Protein AF-0000000068864168 (afdb_homodimer)

Solvent-accessible surface area (backbone atoms only — not comparable to full-atom values): 13494 Å² total; per-residue (Å²): 132,84,74,77,76,71,74,75,75,72,72,74,49,64,34,96,61,47,47,92,47,31,51,36,57,50,43,50,53,53,48,50,60,32,58,78,65,64,46,59,88,66,54,31,49,57,53,33,48,52,52,32,52,53,28,50,49,53,44,42,64,76,45,73,84,44,57,69,74,50,34,30,63,57,34,64,89,59,50,72,67,56,51,47,51,50,38,45,29,52,27,49,31,48,51,31,55,45,48,41,25,54,46,46,22,37,20,53,52,55,34,31,56,52,43,52,50,53,47,42,70,75,59,114,132,82,76,77,78,70,74,75,74,72,71,74,50,65,36,96,62,47,47,91,46,30,52,36,56,51,43,50,54,51,49,50,58,33,58,78,66,65,46,60,89,68,55,30,49,56,52,34,49,52,50,30,52,52,29,50,48,53,42,42,63,76,45,74,82,43,57,68,72,51,33,30,65,56,36,61,88,60,50,72,67,57,51,49,52,48,39,44,29,51,26,50,30,50,51,32,54,46,48,41,27,54,45,45,23,36,20,52,52,55,34,31,55,52,44,52,52,53,47,43,69,75,59,113

Organism: Emiliania huxleyi (strain CCMP1516) (NCBI:txid280463)

Foldseek 3Di:
DPPCPPPPPPPQPDDPDDDPDDLVNLLVVLVVVCVVVVVVVVDDLVSLVVQLVVLVVQLCVLPVPLPDVCPDPPRPPDDSVSSVSNVVSVVSNSSSVSSSCVVVVHPVVVVVVVVVVVVVVVPD/DPPCPPPPPPPQPDDPDDDPDDLVNLLVVLVVVCVVVVVVVVDDLVSLVVQLVVLVVQLCVLPVPLPDVCPDPPRPPDDSVSSVSNVVSVVSNSSSVSSSCVVVVHPVVVVVVVVVVVVVVVPD

pLDDT: mean 89.25, std 16.66, range [26.97, 98.75]

InterPro domains:
  IPR004518 NTP pyrophosphohydrolase MazG-like domain [PF03819] (44-123)
  IPR025984 dCTP pyrophosphatase 1 [PIRSF029826] (21-124)
  IPR025984 dCTP pyrophosphatase 1 [cd11537] (27-119)
  IPR052555 dCTP Pyrophosphatase [PTHR46523] (19-124)

Radius of gyration: 18.7 Å; Cα contacts (8 Å, |Δi|>4): 318; chains: 2; bounding box: 68×56×37 Å

Structure (mmCIF, N/CA/C/O backbone):
data_AF-0000000068864168-model_v1
#
loop_
_entity.id
_entity.type
_entity.pdbx_description
1 polymer 'dCTP pyrophosphatase 1'
#
loop_
_atom_site.group_PDB
_atom_site.id
_atom_site.type_symbol
_atom_site.label_atom_id
_atom_site.label_alt_id
_atom_site.label_comp_id
_atom_site.label_asym_id
_atom_site.label_entity_id
_atom_site.label_seq_id
_atom_site.pdbx_PDB_ins_code
_atom_site.Cartn_x
_atom_site.Cartn_y
_atom_site.Cartn_z
_atom_site.occupancy
_atom_site.B_iso_or_equiv
_atom_site.auth_seq_id
_atom_site.auth_comp_id
_atom_site.auth_asym_id
_atom_site.auth_atom_id
_atom_site.pdbx_PDB_model_num
ATOM 1 N N . MET A 1 1 ? 33.344 31.969 -5.133 1 27.34 1 MET A N 1
ATOM 2 C CA . MET A 1 1 ? 32.031 32.062 -5.758 1 27.34 1 MET A CA 1
ATOM 3 C C . MET A 1 1 ? 31.172 30.859 -5.359 1 27.34 1 MET A C 1
ATOM 5 O O . MET A 1 1 ? 31.516 29.719 -5.613 1 27.34 1 MET A O 1
ATOM 9 N N . LEU A 1 2 ? 30.5 30.906 -4.164 1 30.66 2 LEU A N 1
ATOM 10 C CA . LEU A 1 2 ? 29.844 29.859 -3.387 1 30.66 2 LEU A CA 1
ATOM 11 C C . LEU A 1 2 ? 28.734 29.203 -4.195 1 30.66 2 LEU A C 1
ATOM 13 O O . LEU A 1 2 ? 27.875 29.891 -4.746 1 30.66 2 LEU A O 1
ATOM 17 N N . LEU A 1 3 ? 28.984 28.203 -5.016 1 34.31 3 LEU A N 1
ATOM 18 C CA . LEU A 1 3 ? 28.078 27.594 -5.977 1 34.31 3 LEU A CA 1
ATOM 19 C C . LEU A 1 3 ? 26.781 27.156 -5.301 1 34.31 3 LEU A C 1
ATOM 21 O O . LEU A 1 3 ? 26.812 26.453 -4.289 1 34.31 3 LEU A O 1
ATOM 25 N N . PRO A 1 4 ? 25.688 28.016 -5.262 1 33.47 4 PRO A N 1
ATOM 26 C CA . PRO A 1 4 ? 24.453 27.812 -4.512 1 33.47 4 PRO A CA 1
ATOM 27 C C . PRO A 1 4 ? 23.812 26.453 -4.773 1 33.47 4 PRO A C 1
ATOM 29 O O . PRO A 1 4 ? 23.469 26.141 -5.914 1 33.47 4 PRO A O 1
ATOM 32 N N . GLY A 1 5 ? 24.453 25.359 -4.598 1 34.31 5 GLY A N 1
ATOM 33 C CA . GLY A 1 5 ? 23.812 24.062 -4.746 1 34.31 5 GLY A CA 1
ATOM 34 C C . GLY A 1 5 ? 22.438 24 -4.117 1 34.31 5 GLY A C 1
ATOM 35 O O . GLY A 1 5 ? 22.297 23.609 -2.955 1 34.31 5 GLY A O 1
ATOM 36 N N . LEU A 1 6 ? 21.547 24.984 -4.324 1 35.03 6 LEU A N 1
ATOM 37 C CA . LEU A 1 6 ? 20.203 25.094 -3.742 1 35.03 6 LEU A CA 1
ATOM 38 C C . LEU A 1 6 ? 19.422 23.797 -3.951 1 35.03 6 LEU A C 1
ATOM 40 O O . LEU A 1 6 ? 19.219 23.359 -5.086 1 35.03 6 LEU A O 1
ATOM 44 N N . SER A 1 7 ? 19.516 22.828 -3.191 1 37.31 7 SER A N 1
ATOM 45 C CA . SER A 1 7 ? 18.672 21.625 -3.135 1 37.31 7 SER A CA 1
ATOM 46 C C . SER A 1 7 ? 17.219 21.953 -3.453 1 37.31 7 SER A C 1
ATOM 48 O O . SER A 1 7 ? 16.641 22.875 -2.871 1 37.31 7 SER A O 1
ATOM 50 N N . ALA A 1 8 ? 16.766 21.922 -4.582 1 42.91 8 ALA A N 1
ATOM 51 C CA . ALA A 1 8 ? 15.445 22.203 -5.129 1 42.91 8 ALA A CA 1
ATOM 52 C C . ALA A 1 8 ? 14.344 21.75 -4.164 1 42.91 8 ALA A C 1
ATOM 54 O O . ALA A 1 8 ? 14.289 20.594 -3.775 1 42.91 8 ALA A O 1
ATOM 55 N N . ARG A 1 9 ? 13.891 22.516 -3.275 1 45.66 9 ARG A N 1
ATOM 56 C CA . ARG A 1 9 ? 12.758 22.312 -2.385 1 45.66 9 ARG A CA 1
ATOM 57 C C . ARG A 1 9 ? 11.57 21.719 -3.141 1 45.66 9 ARG A C 1
ATOM 59 O O . ARG A 1 9 ? 11.109 22.297 -4.133 1 45.66 9 ARG A O 1
ATOM 66 N N . HIS A 1 10 ? 11.602 20.375 -3.201 1 53.47 10 HIS A N 1
ATOM 67 C CA . HIS A 1 10 ? 10.438 19.781 -3.846 1 53.47 10 HIS A CA 1
ATOM 68 C C . HIS A 1 10 ? 9.148 20.453 -3.375 1 53.47 10 HIS A C 1
ATOM 70 O O . HIS A 1 10 ? 9.055 20.906 -2.232 1 53.47 10 HIS A O 1
ATOM 76 N N . ALA A 1 11 ? 8.305 20.922 -4.348 1 57.25 11 ALA A N 1
ATOM 77 C CA . ALA A 1 11 ? 6.988 21.469 -4.043 1 57.25 11 ALA A CA 1
ATOM 78 C C . ALA A 1 11 ? 6.27 20.625 -3 1 57.25 11 ALA A C 1
ATOM 80 O O . ALA A 1 11 ? 6.48 19.422 -2.922 1 57.25 11 ALA A O 1
ATOM 81 N N . PRO A 1 12 ? 5.664 21.375 -2.203 1 59.91 12 PRO A N 1
ATOM 82 C CA . PRO A 1 12 ? 4.961 20.625 -1.148 1 59.91 12 PRO A CA 1
ATOM 83 C C . PRO A 1 12 ? 4.035 19.547 -1.701 1 59.91 12 PRO A C 1
ATOM 85 O O . PRO A 1 12 ? 3.385 19.766 -2.729 1 59.91 12 PRO A O 1
ATOM 88 N N . LEU A 1 13 ? 4.117 18.406 -1.331 1 73.75 13 LEU A N 1
ATOM 89 C CA . LEU A 1 13 ? 3.338 17.234 -1.699 1 73.75 13 LEU A CA 1
ATOM 90 C C . LEU A 1 13 ? 1.892 17.375 -1.236 1 73.75 13 LEU A C 1
ATOM 92 O O . LEU A 1 13 ? 1.086 16.453 -1.413 1 73.75 13 LEU A O 1
ATOM 96 N N . ARG A 1 14 ? 1.62 18.531 -0.745 1 78.44 14 ARG A N 1
ATOM 97 C CA . ARG A 1 14 ? 0.239 18.703 -0.302 1 78.44 14 ARG A CA 1
ATOM 98 C C . ARG A 1 14 ? -0.706 18.828 -1.491 1 78.44 14 ARG A C 1
ATOM 100 O O . ARG A 1 14 ? -0.42 19.562 -2.438 1 78.44 14 ARG A O 1
ATOM 107 N N . CYS A 1 15 ? -1.711 17.969 -1.465 1 81.62 15 CYS A N 1
ATOM 108 C CA . CYS A 1 15 ? -2.643 18.031 -2.586 1 81.62 15 CYS A CA 1
ATOM 109 C C . CYS A 1 15 ? -4.043 17.609 -2.152 1 81.62 15 CYS A C 1
ATOM 111 O O . CYS A 1 15 ? -4.203 16.797 -1.238 1 81.62 15 CYS A O 1
ATOM 113 N N . ALA A 1 16 ? -4.961 18.172 -2.857 1 80.75 16 ALA A N 1
ATOM 114 C CA . ALA A 1 16 ? -6.348 17.734 -2.682 1 80.75 16 ALA A CA 1
ATOM 115 C C . ALA A 1 16 ? -6.688 16.578 -3.627 1 80.75 16 ALA A C 1
ATOM 117 O O . ALA A 1 16 ? -7.637 15.836 -3.385 1 80.75 16 ALA A O 1
ATOM 118 N N . GLU A 1 17 ? -5.859 16.531 -4.727 1 84.56 17 GLU A N 1
ATOM 119 C CA . GLU A 1 17 ? -6.004 15.477 -5.727 1 84.56 17 GLU A CA 1
ATOM 120 C C . GLU A 1 17 ? -4.648 14.898 -6.117 1 84.56 17 GLU A C 1
ATOM 122 O O . GLU A 1 17 ? -3.652 15.625 -6.188 1 84.56 17 GLU A O 1
ATOM 127 N N . PHE A 1 18 ? -4.668 13.656 -6.316 1 91.75 18 PHE A N 1
ATOM 128 C CA . PHE A 1 18 ? -3.422 13.016 -6.715 1 91.75 18 PHE A CA 1
ATOM 129 C C . PHE A 1 18 ? -3.039 13.414 -8.133 1 91.75 18 PHE A C 1
ATOM 131 O O . PHE A 1 18 ? -3.91 13.656 -8.977 1 91.75 18 PHE A O 1
ATOM 138 N N . SER A 1 19 ? -1.767 13.43 -8.406 1 85.62 19 SER A N 1
ATOM 139 C CA . SER A 1 19 ? -1.268 13.586 -9.773 1 85.62 19 SER A CA 1
ATOM 140 C C . SER A 1 19 ? -1.702 12.414 -10.648 1 85.62 19 SER A C 1
ATOM 142 O O . SER A 1 19 ? -2.029 11.344 -10.148 1 85.62 19 SER A O 1
ATOM 144 N N . GLY A 1 20 ? -1.759 12.633 -11.922 1 85.25 20 GLY A N 1
ATOM 145 C CA . GLY A 1 20 ? -2.396 11.734 -12.875 1 85.25 20 GLY A CA 1
ATOM 146 C C . GLY A 1 20 ? -1.533 10.547 -13.25 1 85.25 20 GLY A C 1
ATOM 147 O O . GLY A 1 20 ? -1.58 10.07 -14.383 1 85.25 20 GLY A O 1
ATOM 148 N N . THR A 1 21 ? -0.655 10.062 -12.406 1 89.94 21 THR A N 1
ATOM 149 C CA . THR A 1 21 ? 0.155 8.875 -12.656 1 89.94 21 THR A CA 1
ATOM 150 C C . THR A 1 21 ? -0.64 7.609 -12.367 1 89.94 21 THR A C 1
ATOM 152 O O . THR A 1 21 ? -1.321 7.52 -11.344 1 89.94 21 THR A O 1
ATOM 155 N N . SER A 1 22 ? -0.517 6.676 -13.32 1 92.12 22 SER A N 1
ATOM 156 C CA . SER A 1 22 ? -1.249 5.426 -13.156 1 92.12 22 SER A CA 1
ATOM 157 C C . SER A 1 22 ? -0.446 4.418 -12.336 1 92.12 22 SER A C 1
ATOM 159 O O . SER A 1 22 ? 0.775 4.539 -12.219 1 92.12 22 SER A O 1
ATOM 161 N N . LEU A 1 23 ? -1.114 3.426 -11.852 1 94.25 23 LEU A N 1
ATOM 162 C CA . LEU A 1 23 ? -0.433 2.348 -11.148 1 94.25 23 LEU A CA 1
ATOM 163 C C . LEU A 1 23 ? 0.497 1.585 -12.086 1 94.25 23 LEU A C 1
ATOM 165 O O . LEU A 1 23 ? 1.561 1.121 -11.664 1 94.25 23 LEU A O 1
ATOM 169 N N . GLU A 1 24 ? 0.102 1.487 -13.336 1 94.25 24 GLU A N 1
ATOM 170 C CA . GLU A 1 24 ? 0.948 0.822 -14.328 1 94.25 24 GLU A CA 1
ATOM 171 C C . GLU A 1 24 ? 2.26 1.576 -14.523 1 94.25 24 GLU A C 1
ATOM 173 O O . GLU A 1 24 ? 3.32 0.963 -14.656 1 94.25 24 GLU A O 1
ATOM 178 N N . GLN A 1 25 ? 2.148 2.834 -14.539 1 94.31 25 GLN A N 1
ATOM 179 C CA . GLN A 1 25 ? 3.365 3.631 -14.664 1 94.31 25 GLN A CA 1
ATOM 180 C C . GLN A 1 25 ? 4.285 3.428 -13.461 1 94.31 25 GLN A C 1
ATOM 182 O O . GLN A 1 25 ? 5.508 3.369 -13.617 1 94.31 25 GLN A O 1
ATOM 187 N N . LEU A 1 26 ? 3.709 3.361 -12.289 1 94.38 26 LEU A N 1
ATOM 188 C CA . LEU A 1 26 ? 4.496 3.09 -11.094 1 94.38 26 LEU A CA 1
ATOM 189 C C . LEU A 1 26 ? 5.125 1.704 -11.156 1 94.38 26 LEU A C 1
ATOM 191 O O . LEU A 1 26 ? 6.297 1.532 -10.812 1 94.38 26 LEU A O 1
ATOM 195 N N . ARG A 1 27 ? 4.34 0.714 -11.578 1 95.56 27 ARG A N 1
ATOM 196 C CA . ARG A 1 27 ? 4.844 -0.647 -11.734 1 95.56 27 ARG A CA 1
ATOM 197 C C . ARG A 1 27 ? 6.043 -0.683 -12.68 1 95.56 27 ARG A C 1
ATOM 199 O O . ARG A 1 27 ? 7.055 -1.321 -12.375 1 95.56 27 ARG A O 1
ATOM 206 N N . GLN A 1 28 ? 5.918 0.008 -13.781 1 94.88 28 GLN A N 1
ATOM 207 C CA . GLN A 1 28 ? 6.992 0.047 -14.758 1 94.88 28 GLN A CA 1
ATOM 208 C C . GLN A 1 28 ? 8.242 0.703 -14.18 1 94.88 28 GLN A C 1
ATOM 210 O O . GLN A 1 28 ? 9.359 0.227 -14.398 1 94.88 28 GLN A O 1
ATOM 215 N N . ALA A 1 29 ? 8.016 1.82 -13.508 1 92.88 29 ALA A N 1
ATOM 216 C CA . ALA A 1 29 ? 9.148 2.518 -12.891 1 92.88 29 ALA A CA 1
ATOM 217 C C . ALA A 1 29 ? 9.867 1.618 -11.891 1 92.88 29 ALA A C 1
ATOM 219 O O . ALA A 1 29 ? 11.094 1.548 -11.883 1 92.88 29 ALA A O 1
ATOM 220 N N . GLN A 1 30 ? 9.117 0.961 -11.086 1 93.31 30 GLN A N 1
ATOM 221 C CA . GLN A 1 30 ? 9.672 0.05 -10.086 1 93.31 30 GLN A CA 1
ATOM 222 C C . GLN A 1 30 ? 10.383 -1.124 -10.758 1 93.31 30 GLN A C 1
ATOM 224 O O . GLN A 1 30 ? 11.461 -1.528 -10.32 1 93.31 30 GLN A O 1
ATOM 229 N N . ALA A 1 31 ? 9.773 -1.714 -11.781 1 93.06 31 ALA A N 1
ATOM 230 C CA . ALA A 1 31 ? 10.359 -2.838 -12.508 1 93.06 31 ALA A CA 1
ATOM 231 C C . ALA A 1 31 ? 11.688 -2.445 -13.148 1 93.06 31 ALA A C 1
ATOM 233 O O . ALA A 1 31 ? 12.656 -3.205 -13.094 1 93.06 31 ALA A O 1
ATOM 234 N N . ALA A 1 32 ? 11.68 -1.284 -13.711 1 93.06 32 ALA A N 1
ATOM 235 C CA . ALA A 1 32 ? 12.906 -0.794 -14.336 1 93.06 32 ALA A CA 1
ATOM 236 C C . ALA A 1 32 ? 14.023 -0.629 -13.305 1 93.06 32 ALA A C 1
ATOM 238 O O . ALA A 1 32 ? 15.172 -1.003 -13.555 1 93.06 32 ALA A O 1
ATOM 239 N N . PHE A 1 33 ? 13.695 -0.037 -12.188 1 91.75 33 PHE A N 1
ATOM 240 C CA . PHE A 1 33 ? 14.633 0.162 -11.086 1 91.75 33 PHE A CA 1
ATOM 241 C C . PHE A 1 33 ? 15.219 -1.169 -10.625 1 91.75 33 PHE A C 1
ATOM 243 O O . PHE A 1 33 ? 16.422 -1.289 -10.43 1 91.75 33 PHE A O 1
ATOM 250 N N . VAL A 1 34 ? 14.406 -2.209 -10.516 1 92.69 34 VAL A N 1
ATOM 251 C CA . VAL A 1 34 ? 14.797 -3.531 -10.039 1 92.69 34 VAL A CA 1
ATOM 252 C C . VAL A 1 34 ? 15.625 -4.246 -11.102 1 92.69 34 VAL A C 1
ATOM 254 O O . VAL A 1 34 ? 16.641 -4.875 -10.789 1 92.69 34 VAL A O 1
ATOM 257 N N . ASP A 1 35 ? 15.219 -4.121 -12.359 1 92.25 35 ASP A N 1
ATOM 258 C CA . ASP A 1 35 ? 15.898 -4.781 -13.469 1 92.25 35 ASP A CA 1
ATOM 259 C C . ASP A 1 35 ? 17.312 -4.238 -13.656 1 92.25 35 ASP A C 1
ATOM 261 O O . ASP A 1 35 ? 18.25 -5 -13.883 1 92.25 35 ASP A O 1
ATOM 265 N N . GLU A 1 36 ? 17.453 -2.949 -13.539 1 91.81 36 GLU A N 1
ATOM 266 C CA . GLU A 1 36 ? 18.734 -2.281 -13.719 1 91.81 36 GLU A CA 1
ATOM 267 C C . GLU A 1 36 ? 19.766 -2.789 -12.719 1 91.81 36 GLU A C 1
ATOM 269 O O . GLU A 1 36 ? 20.969 -2.719 -12.969 1 91.81 36 GLU A O 1
ATOM 274 N N . ARG A 1 37 ? 19.281 -3.414 -11.648 1 92.94 37 ARG A N 1
ATOM 275 C CA . ARG A 1 37 ? 20.172 -3.811 -10.562 1 92.94 37 ARG A CA 1
ATOM 276 C C . ARG A 1 37 ? 20.156 -5.324 -10.367 1 92.94 37 ARG A C 1
ATOM 278 O O . ARG A 1 37 ? 20.812 -5.844 -9.461 1 92.94 37 ARG A O 1
ATOM 285 N N . GLU A 1 38 ? 19.344 -6.004 -11.18 1 91.94 38 GLU A N 1
ATOM 286 C CA . GLU A 1 38 ? 19.188 -7.453 -11.125 1 91.94 38 GLU A CA 1
ATOM 287 C C . GLU A 1 38 ? 18.766 -7.906 -9.727 1 91.94 38 GLU A C 1
ATOM 289 O O . GLU A 1 38 ? 19.297 -8.875 -9.195 1 91.94 38 GLU A O 1
ATOM 294 N N . TRP A 1 39 ? 17.859 -7.168 -9.094 1 92.44 39 TRP A N 1
ATOM 295 C CA . TRP A 1 39 ? 17.391 -7.434 -7.742 1 92.44 39 TRP A CA 1
ATOM 296 C C . TRP A 1 39 ? 16.188 -8.375 -7.754 1 92.44 39 TRP A C 1
ATOM 298 O O . TRP A 1 39 ? 15.758 -8.852 -6.703 1 92.44 39 TRP A O 1
ATOM 308 N N . SER A 1 40 ? 15.727 -8.719 -8.984 1 92.25 40 SER A N 1
ATOM 309 C CA . SER A 1 40 ? 14.516 -9.531 -9.102 1 92.25 40 SER A CA 1
ATOM 310 C C . SER A 1 40 ? 14.688 -10.883 -8.422 1 92.25 40 SER A C 1
ATOM 312 O O . SER A 1 40 ? 13.727 -11.445 -7.898 1 92.25 40 SER A O 1
ATOM 314 N N . GLN A 1 41 ? 15.859 -11.43 -8.484 1 90.62 41 GLN A N 1
ATOM 315 C CA . GLN A 1 41 ? 16.141 -12.742 -7.918 1 90.62 41 GLN A CA 1
ATOM 316 C C . GLN A 1 41 ? 15.867 -12.758 -6.414 1 90.62 41 GLN A C 1
ATOM 318 O O . GLN A 1 41 ? 15.625 -13.82 -5.832 1 90.62 41 GLN A O 1
ATOM 323 N N . PHE A 1 42 ? 15.875 -11.578 -5.762 1 90.94 42 PHE A N 1
ATOM 324 C CA . PHE A 1 42 ? 15.664 -11.477 -4.32 1 90.94 42 PHE A CA 1
ATOM 325 C C . PHE A 1 42 ? 14.211 -11.148 -4.008 1 90.94 42 PHE A C 1
ATOM 327 O O . PHE A 1 42 ? 13.812 -11.109 -2.842 1 90.94 42 PHE A O 1
ATOM 334 N N . HIS A 1 43 ? 13.422 -10.961 -5.039 1 94.12 43 HIS A N 1
ATOM 335 C CA . HIS A 1 43 ? 12.062 -10.492 -4.828 1 94.12 43 HIS A CA 1
ATOM 336 C C . HIS A 1 43 ? 11.062 -11.641 -4.867 1 94.12 43 HIS A C 1
ATOM 338 O O . HIS A 1 43 ? 10.25 -11.734 -5.785 1 94.12 43 HIS A O 1
ATOM 344 N N . THR A 1 44 ? 11.141 -12.461 -3.781 1 96.25 44 THR A N 1
ATOM 345 C CA . THR A 1 44 ? 10.094 -13.445 -3.568 1 96.25 44 THR A CA 1
ATOM 346 C C . THR A 1 44 ? 8.891 -12.82 -2.861 1 96.25 44 THR A C 1
ATOM 348 O O . THR A 1 44 ? 9.039 -11.828 -2.145 1 96.25 44 THR A O 1
ATOM 351 N N . PRO A 1 45 ? 7.727 -13.422 -3.041 1 97.81 45 PRO A N 1
ATOM 352 C CA . PRO A 1 45 ? 6.547 -12.875 -2.371 1 97.81 45 PRO A CA 1
ATOM 353 C C . PRO A 1 45 ? 6.723 -12.766 -0.858 1 97.81 45 PRO A C 1
ATOM 355 O O . PRO A 1 45 ? 6.363 -11.742 -0.264 1 97.81 45 PRO A O 1
ATOM 358 N N . ARG A 1 46 ? 7.363 -13.719 -0.218 1 97.5 46 ARG A N 1
ATOM 359 C CA . ARG A 1 46 ? 7.547 -13.68 1.229 1 97.5 46 ARG A CA 1
ATOM 360 C C . ARG A 1 46 ? 8.539 -12.594 1.629 1 97.5 46 ARG A C 1
ATOM 362 O O . ARG A 1 46 ? 8.344 -11.898 2.627 1 97.5 46 ARG A O 1
ATOM 369 N N . SER A 1 47 ? 9.586 -12.469 0.833 1 97.06 47 SER A N 1
ATOM 370 C CA . SER A 1 47 ? 10.562 -11.422 1.127 1 97.06 47 SER A CA 1
ATOM 371 C C . SER A 1 47 ? 9.945 -10.039 0.973 1 97.06 47 SER A C 1
ATOM 373 O O . SER A 1 47 ? 10.195 -9.148 1.786 1 97.06 47 SER A O 1
ATOM 375 N N . LEU A 1 48 ? 9.195 -9.867 -0.057 1 97.88 48 LEU A N 1
ATOM 376 C CA . LEU A 1 48 ? 8.547 -8.586 -0.301 1 97.88 48 LEU A CA 1
ATOM 377 C C . LEU A 1 48 ? 7.527 -8.273 0.792 1 97.88 48 LEU A C 1
ATOM 379 O O . LEU A 1 48 ? 7.422 -7.133 1.241 1 97.88 48 LEU A O 1
ATOM 383 N N . ALA A 1 49 ? 6.785 -9.312 1.221 1 98.38 49 ALA A N 1
ATOM 384 C CA . ALA A 1 49 ? 5.844 -9.125 2.324 1 98.38 49 ALA A CA 1
ATOM 385 C C . ALA A 1 49 ? 6.57 -8.703 3.598 1 98.38 49 ALA A C 1
ATOM 387 O O . ALA A 1 49 ? 6.121 -7.805 4.312 1 98.38 49 ALA A O 1
ATOM 388 N N . LEU A 1 50 ? 7.699 -9.352 3.861 1 97.69 50 LEU A N 1
ATOM 389 C CA . LEU A 1 50 ? 8.492 -9.016 5.039 1 97.69 50 LEU A CA 1
ATOM 390 C C . LEU A 1 50 ? 9 -7.582 4.965 1 97.69 50 LEU A C 1
ATOM 392 O O . LEU A 1 50 ? 8.945 -6.844 5.949 1 97.69 50 LEU A O 1
ATOM 396 N N . ALA A 1 51 ? 9.516 -7.195 3.826 1 97.94 51 ALA A N 1
ATOM 397 C CA . ALA A 1 51 ? 9.961 -5.82 3.621 1 97.94 51 ALA A CA 1
ATOM 398 C C . ALA A 1 51 ? 8.82 -4.832 3.842 1 97.94 51 ALA A C 1
ATOM 400 O O . ALA A 1 51 ? 9.008 -3.781 4.457 1 97.94 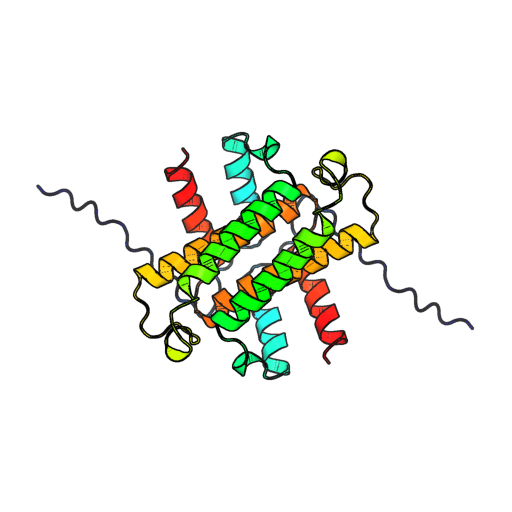51 ALA A O 1
ATOM 401 N N . MET A 1 52 ? 7.645 -5.172 3.32 1 98.44 52 MET A N 1
ATOM 402 C CA . MET A 1 52 ? 6.457 -4.34 3.488 1 98.44 52 MET A CA 1
ATOM 403 C C . MET A 1 52 ? 6.133 -4.141 4.965 1 98.44 52 MET A C 1
ATOM 405 O O . MET A 1 52 ? 5.785 -3.037 5.387 1 98.44 52 MET A O 1
ATOM 409 N N . VAL A 1 53 ? 6.297 -5.219 5.801 1 98.69 53 VAL A N 1
ATOM 410 C CA . VAL A 1 53 ? 6.094 -5.121 7.242 1 98.69 53 VAL A CA 1
ATOM 411 C C . VAL A 1 53 ? 7.039 -4.074 7.828 1 98.69 53 VAL A C 1
ATOM 413 O O . VAL A 1 53 ? 6.633 -3.252 8.648 1 98.69 53 VAL A O 1
ATOM 416 N N . GLY A 1 54 ? 8.258 -4.105 7.414 1 98.62 54 GLY A N 1
ATOM 417 C CA . GLY A 1 54 ? 9.219 -3.109 7.867 1 98.62 54 GLY A CA 1
ATOM 418 C C . GLY A 1 54 ? 8.797 -1.688 7.543 1 98.62 54 GLY A C 1
ATOM 419 O O . GLY A 1 54 ? 8.852 -0.808 8.406 1 98.62 54 GLY A O 1
ATOM 420 N N . GLU A 1 55 ? 8.367 -1.479 6.277 1 98.69 55 GLU A N 1
ATOM 421 C CA . GLU A 1 55 ? 8.008 -0.133 5.836 1 98.69 55 GLU A CA 1
ATOM 422 C C . GLU A 1 55 ? 6.758 0.365 6.551 1 98.69 55 GLU A C 1
ATOM 424 O O . GLU A 1 55 ? 6.637 1.556 6.848 1 98.69 55 GLU A O 1
ATOM 429 N N . VAL A 1 56 ? 5.781 -0.52 6.754 1 98.69 56 VAL A N 1
ATOM 430 C CA . VAL A 1 56 ? 4.602 -0.136 7.52 1 98.69 56 VAL A CA 1
ATOM 431 C C . VAL A 1 56 ? 5.004 0.236 8.945 1 98.69 56 VAL A C 1
ATOM 433 O O . VAL A 1 56 ? 4.449 1.167 9.531 1 98.69 56 VAL A O 1
ATOM 436 N N . GLY A 1 57 ? 5.969 -0.496 9.5 1 98.62 57 GLY A N 1
ATOM 437 C CA . GLY A 1 57 ? 6.523 -0.119 10.789 1 98.62 57 GLY A CA 1
ATOM 438 C C . GLY A 1 57 ? 7.094 1.286 10.805 1 98.62 57 GLY A C 1
ATOM 439 O O . GLY A 1 57 ? 6.934 2.014 11.789 1 98.62 57 GLY A O 1
ATOM 440 N N . GLU A 1 58 ? 7.773 1.679 9.734 1 98.75 58 GLU A N 1
ATOM 441 C CA . GLU A 1 58 ? 8.344 3.02 9.641 1 98.75 58 GLU A CA 1
ATOM 442 C C . GLU A 1 58 ? 7.246 4.082 9.578 1 98.75 58 GLU A C 1
ATOM 444 O O . GLU A 1 58 ? 7.395 5.168 10.148 1 98.75 58 GLU A O 1
ATOM 449 N N . VAL A 1 59 ? 6.145 3.816 8.875 1 98.69 59 VAL A N 1
ATOM 450 C CA . VAL A 1 59 ? 4.996 4.715 8.906 1 98.69 59 VAL A CA 1
ATOM 451 C C . VAL A 1 59 ? 4.492 4.863 10.336 1 98.69 59 VAL A C 1
ATOM 453 O O . VAL A 1 59 ? 4.281 5.98 10.82 1 98.69 59 VAL A O 1
ATOM 456 N N . CYS A 1 60 ? 4.355 3.771 11.086 1 98.56 60 CYS A N 1
ATOM 457 C CA . CYS A 1 60 ? 3.859 3.773 12.461 1 98.56 60 CYS A CA 1
ATOM 458 C C . CYS A 1 60 ? 4.785 4.566 13.375 1 98.56 60 CYS A C 1
ATOM 460 O O . CYS A 1 60 ? 4.324 5.277 14.266 1 98.56 60 CYS A O 1
ATOM 462 N N . GLU A 1 61 ? 6.027 4.426 13.164 1 98.44 61 GLU A N 1
ATOM 463 C CA . GLU A 1 61 ? 7.016 5.129 13.977 1 98.44 61 GLU A CA 1
ATOM 464 C C . GLU A 1 61 ? 6.805 6.637 13.93 1 98.44 61 GLU A C 1
ATOM 466 O O . GLU A 1 61 ? 6.957 7.328 14.938 1 98.44 61 GLU A O 1
ATOM 471 N N . LEU A 1 62 ? 6.414 7.168 12.781 1 98.12 62 LEU A N 1
ATOM 472 C CA . LEU A 1 62 ? 6.242 8.609 12.602 1 98.12 62 LEU A CA 1
ATOM 473 C C . LEU A 1 62 ? 4.988 9.102 13.312 1 98.12 62 LEU A C 1
ATOM 475 O O . LEU A 1 62 ? 4.863 10.289 13.602 1 98.12 62 LEU A O 1
ATOM 479 N N . LEU A 1 63 ? 4.113 8.125 13.625 1 98.06 63 LEU A N 1
ATOM 480 C CA . LEU A 1 63 ? 2.805 8.531 14.125 1 98.06 63 LEU A CA 1
ATOM 481 C C . LEU A 1 63 ? 2.631 8.133 15.586 1 98.06 63 LEU A C 1
ATOM 483 O O . LEU A 1 63 ? 1.788 8.688 16.297 1 98.06 63 LEU A O 1
ATOM 487 N N . GLN A 1 64 ? 3.379 7.164 16.094 1 96.12 64 GLN A N 1
ATOM 488 C CA . GLN A 1 64 ? 3.021 6.391 17.281 1 96.12 64 GLN A CA 1
ATOM 489 C C . GLN A 1 64 ? 3.004 7.273 18.531 1 96.12 64 GLN A C 1
ATOM 491 O O . GLN A 1 64 ? 2.217 7.043 19.453 1 96.12 64 GLN A O 1
ATOM 496 N N . TRP A 1 65 ? 3.807 8.477 18.516 1 94.31 65 TRP A N 1
ATOM 497 C CA . TRP A 1 65 ? 3.893 9.242 19.766 1 94.31 65 TRP A CA 1
ATOM 498 C C . TRP A 1 65 ? 3.318 10.641 19.578 1 94.31 65 TRP A C 1
ATOM 500 O O . TRP A 1 65 ? 3.523 11.523 20.406 1 94.31 65 TRP A O 1
ATOM 510 N N . ARG A 1 66 ? 2.574 10.984 18.531 1 94.19 66 ARG A N 1
ATOM 511 C CA . ARG A 1 66 ? 2.061 12.312 18.219 1 94.19 66 ARG A CA 1
ATOM 512 C C . ARG A 1 66 ? 0.778 12.602 19 1 94.19 66 ARG A C 1
ATOM 514 O O . ARG A 1 66 ? 0.373 13.758 19.125 1 94.19 66 ARG A O 1
ATOM 521 N N . GLY A 1 67 ? 0.167 11.672 19.641 1 90.44 67 GLY A N 1
ATOM 522 C CA . GLY A 1 67 ? -1.157 11.875 20.203 1 90.44 67 GLY A CA 1
ATOM 523 C C . GLY A 1 67 ? -2.223 12.133 19.156 1 90.44 67 GLY A C 1
ATOM 524 O O . GLY A 1 67 ? -1.917 12.242 17.969 1 90.44 67 GLY A O 1
ATOM 525 N N . ASP A 1 68 ? -3.477 12.414 19.516 1 91.25 68 ASP A N 1
ATOM 526 C CA . ASP A 1 68 ? -4.594 12.547 18.594 1 91.25 68 ASP A CA 1
ATOM 527 C C . ASP A 1 68 ? -4.535 13.891 17.859 1 91.25 68 ASP A C 1
ATOM 529 O O . ASP A 1 68 ? -4.715 13.938 16.641 1 91.25 68 ASP A O 1
ATOM 533 N N . ALA A 1 69 ? -4.195 14.883 18.531 1 91.31 69 ALA A N 1
ATOM 534 C CA . ALA A 1 69 ? -4.133 16.203 17.922 1 91.31 69 ALA A CA 1
ATOM 535 C C . ALA A 1 69 ? -2.977 16.297 16.922 1 91.31 69 ALA A C 1
ATOM 537 O O . ALA A 1 69 ? -3.107 16.938 15.875 1 91.31 69 ALA A O 1
ATOM 538 N N . GLY A 1 70 ? -1.882 15.672 17.25 1 93.88 70 GLY A N 1
ATOM 539 C CA . GLY A 1 70 ? -0.679 15.727 16.438 1 93.88 70 GLY A CA 1
ATOM 540 C C . GLY A 1 70 ? -0.74 14.828 15.211 1 93.88 70 GLY A C 1
ATOM 541 O O . GLY A 1 70 ? 0.103 14.922 14.32 1 93.88 70 GLY A O 1
ATOM 542 N N . ALA A 1 71 ? -1.733 13.938 15.211 1 95.69 71 ALA A N 1
ATOM 543 C CA . ALA A 1 71 ? -1.921 13.031 14.078 1 95.69 71 ALA A CA 1
ATOM 544 C C . ALA A 1 71 ? -3.336 13.148 13.516 1 95.69 71 ALA A C 1
ATOM 546 O O . ALA A 1 71 ? -3.963 12.141 13.188 1 95.69 71 ALA A O 1
ATOM 547 N N . SER A 1 72 ? -3.816 14.383 13.492 1 96 72 SER A N 1
ATOM 548 C CA . SER A 1 72 ? -5.117 14.633 12.891 1 96 72 SER A CA 1
ATOM 549 C C . SER A 1 72 ? -4.996 14.859 11.391 1 96 72 SER A C 1
ATOM 551 O O . SER A 1 72 ? -3.902 15.125 10.883 1 96 72 SER A O 1
ATOM 553 N N . PRO A 1 73 ? -6.109 14.703 10.688 1 95.56 73 PRO A N 1
ATOM 554 C CA . PRO A 1 73 ? -6.07 14.906 9.234 1 95.56 73 PRO A CA 1
ATOM 555 C C . PRO A 1 73 ? -5.477 16.266 8.844 1 95.56 73 PRO A C 1
ATOM 557 O O . PRO A 1 73 ? -5.738 17.266 9.508 1 95.56 73 PRO A O 1
ATOM 560 N N . GLY A 1 74 ? -4.711 16.188 7.816 1 94.75 74 GLY A N 1
ATOM 561 C CA . GLY A 1 74 ? -4.027 17.375 7.348 1 94.75 74 GLY A CA 1
ATOM 562 C C . GLY A 1 74 ? -2.691 17.594 8.031 1 94.75 74 GLY A C 1
ATOM 563 O O . GLY A 1 74 ? -1.89 18.422 7.582 1 94.75 74 GLY A O 1
ATOM 564 N N . LEU A 1 75 ? -2.463 17 9.148 1 95.56 75 LEU A N 1
ATOM 565 C CA . LEU A 1 75 ? -1.211 17 9.898 1 95.56 75 LEU A CA 1
ATOM 566 C C . LEU A 1 75 ? -0.853 18.422 10.352 1 95.56 75 LEU A C 1
ATOM 568 O O . LEU A 1 75 ? 0.264 18.891 10.125 1 95.56 75 LEU A O 1
ATOM 572 N N . PRO A 1 76 ? -1.799 19.047 11 1 93.5 76 PRO A N 1
ATOM 573 C CA . PRO A 1 76 ? -1.456 20.375 11.492 1 93.5 76 PRO A CA 1
ATOM 574 C C . PRO A 1 76 ? -0.243 20.375 12.422 1 93.5 76 PRO A C 1
ATOM 576 O O . PRO A 1 76 ? -0.132 19.5 13.289 1 93.5 76 PRO A O 1
ATOM 579 N N . GLY A 1 77 ? 0.682 21.25 12.203 1 93.75 77 GLY A N 1
ATOM 580 C CA . GLY A 1 77 ? 1.841 21.391 13.07 1 93.75 77 GLY A CA 1
ATOM 581 C C . GLY A 1 77 ? 3.049 20.609 12.586 1 93.75 77 GLY A C 1
ATOM 582 O O . GLY A 1 77 ? 4.145 20.75 13.133 1 93.75 77 GLY A O 1
ATOM 583 N N . TRP A 1 78 ? 2.859 19.734 11.641 1 95.5 78 TRP A N 1
ATOM 584 C CA . TRP A 1 78 ? 4 19.016 11.094 1 95.5 78 TRP A CA 1
ATOM 585 C C . TRP A 1 78 ? 4.891 19.938 10.266 1 95.5 78 TRP A C 1
ATOM 587 O O . TRP A 1 78 ? 4.391 20.766 9.508 1 95.5 78 TRP A O 1
ATOM 597 N N . THR A 1 79 ? 6.172 19.781 10.438 1 95.38 79 THR A N 1
ATOM 598 C CA . THR A 1 79 ? 7.121 20.484 9.578 1 95.38 79 THR A CA 1
ATOM 599 C C . THR A 1 79 ? 7.156 19.875 8.188 1 95.38 79 THR A C 1
ATOM 601 O O . THR A 1 79 ? 6.66 18.766 7.977 1 95.38 79 THR A O 1
ATOM 604 N N . ASP A 1 80 ? 7.719 20.578 7.195 1 93.38 80 ASP A N 1
ATOM 605 C CA . ASP A 1 80 ? 7.879 20.047 5.844 1 93.38 80 ASP A CA 1
ATOM 606 C C . ASP A 1 80 ? 8.711 18.766 5.848 1 93.38 80 ASP A C 1
ATOM 608 O O . ASP A 1 80 ? 8.406 17.828 5.109 1 93.38 80 ASP A O 1
ATOM 612 N N . ASP A 1 81 ? 9.703 18.766 6.715 1 95.56 81 ASP A N 1
ATOM 613 C CA . ASP A 1 81 ? 10.562 17.594 6.797 1 95.56 81 ASP A CA 1
ATOM 614 C C . ASP A 1 81 ? 9.797 16.391 7.324 1 95.56 81 ASP A C 1
ATOM 616 O O . ASP A 1 81 ? 9.984 15.266 6.844 1 95.56 81 ASP A O 1
ATOM 620 N N . GLU A 1 82 ? 8.977 16.594 8.305 1 95.62 82 GLU A N 1
ATOM 621 C CA . GLU A 1 82 ? 8.164 15.516 8.867 1 95.62 82 GLU A CA 1
ATOM 622 C C . GLU A 1 82 ? 7.156 14.992 7.844 1 95.62 82 GLU A C 1
ATOM 624 O O . GLU A 1 82 ? 6.949 13.789 7.727 1 95.62 82 GLU A O 1
ATOM 629 N N . ARG A 1 83 ? 6.562 15.844 7.129 1 95.88 83 ARG A N 1
ATOM 630 C CA . ARG A 1 83 ? 5.613 15.477 6.082 1 95.88 83 ARG A CA 1
ATOM 631 C C . ARG A 1 83 ? 6.309 14.695 4.973 1 95.88 83 ARG A C 1
ATOM 633 O O . ARG A 1 83 ? 5.766 13.703 4.469 1 95.88 83 ARG A O 1
ATOM 640 N N . GLU A 1 84 ? 7.453 15.172 4.617 1 95.94 84 GLU A N 1
ATOM 641 C CA . GLU A 1 84 ? 8.234 14.461 3.607 1 95.94 84 GLU A CA 1
ATOM 642 C C . GLU A 1 84 ? 8.602 13.055 4.078 1 95.94 84 GLU A C 1
ATOM 644 O O . GLU A 1 84 ? 8.578 12.109 3.293 1 95.94 84 GLU A O 1
ATOM 649 N N . ALA A 1 85 ? 8.977 12.961 5.359 1 97.5 85 ALA A N 1
ATOM 650 C CA . ALA A 1 85 ? 9.305 11.648 5.906 1 97.5 85 ALA A CA 1
ATOM 651 C C . ALA A 1 85 ? 8.117 10.695 5.797 1 97.5 85 ALA A C 1
ATOM 653 O O . ALA A 1 85 ? 8.281 9.531 5.43 1 97.5 85 ALA A O 1
ATOM 654 N N . LEU A 1 86 ? 6.949 11.164 6.09 1 98.06 86 LEU A N 1
ATOM 655 C CA . LEU A 1 86 ? 5.758 10.336 5.969 1 98.06 86 LEU A CA 1
ATOM 656 C C . LEU A 1 86 ? 5.496 9.969 4.512 1 98.06 86 LEU A C 1
ATOM 658 O O . LEU A 1 86 ? 5.18 8.812 4.203 1 98.06 86 LEU A O 1
ATOM 662 N N . ALA A 1 87 ? 5.621 10.914 3.631 1 97.75 87 ALA A N 1
ATOM 663 C CA . ALA A 1 87 ? 5.453 10.664 2.203 1 97.75 87 ALA A CA 1
ATOM 664 C C . ALA A 1 87 ? 6.418 9.594 1.716 1 97.75 87 ALA A C 1
ATOM 666 O O . ALA A 1 87 ? 6.039 8.703 0.948 1 97.75 87 ALA A O 1
ATOM 667 N N . ASP A 1 88 ? 7.625 9.688 2.207 1 98.12 88 ASP A N 1
ATOM 668 C CA . ASP A 1 88 ? 8.641 8.711 1.835 1 98.12 88 ASP A CA 1
ATOM 669 C C . ASP A 1 88 ? 8.242 7.305 2.283 1 98.12 88 ASP A C 1
ATOM 671 O O . ASP A 1 88 ? 8.344 6.348 1.512 1 98.12 88 ASP A O 1
ATOM 675 N N . GLU A 1 89 ? 7.828 7.215 3.506 1 98.62 89 GLU A N 1
ATOM 676 C CA . GLU A 1 89 ? 7.5 5.891 4.027 1 98.62 89 GLU A CA 1
ATOM 677 C C . GLU A 1 89 ? 6.246 5.328 3.363 1 98.62 89 GLU A C 1
ATOM 679 O O . GLU A 1 89 ? 6.156 4.125 3.113 1 98.62 89 GLU A O 1
ATOM 684 N N . LEU A 1 90 ? 5.258 6.176 3.127 1 98.5 90 LEU A N 1
ATOM 685 C CA . LEU A 1 90 ? 4.082 5.723 2.391 1 98.5 90 LEU A CA 1
ATOM 686 C C . LEU A 1 90 ? 4.469 5.238 0.996 1 98.5 90 LEU A C 1
ATOM 688 O O . LEU A 1 90 ? 3.932 4.242 0.508 1 98.5 90 LEU A O 1
ATOM 692 N N . SER A 1 91 ? 5.398 5.93 0.355 1 98.12 91 SER A N 1
ATOM 693 C CA . SER A 1 91 ? 5.91 5.523 -0.951 1 98.12 91 SER A CA 1
ATOM 694 C C . SER A 1 91 ? 6.59 4.16 -0.879 1 98.12 91 SER A C 1
ATOM 696 O O . SER A 1 91 ? 6.43 3.332 -1.778 1 98.12 91 SER A O 1
ATOM 698 N N . ASP A 1 92 ? 7.316 3.953 0.182 1 98.56 92 ASP A N 1
ATOM 699 C CA . ASP A 1 92 ? 7.984 2.666 0.344 1 98.56 92 ASP A CA 1
ATOM 700 C C . ASP A 1 92 ? 6.973 1.535 0.5 1 98.56 92 ASP A C 1
ATOM 702 O O . ASP A 1 92 ? 7.141 0.458 -0.076 1 98.56 92 ASP A O 1
ATOM 706 N N . VAL A 1 93 ? 5.922 1.76 1.289 1 98.69 93 VAL A N 1
ATOM 707 C CA . VAL A 1 93 ? 4.871 0.751 1.402 1 98.69 93 VAL A CA 1
ATOM 708 C C . VAL A 1 93 ? 4.246 0.5 0.032 1 98.69 93 VAL A C 1
ATOM 710 O O . VAL A 1 93 ? 4.094 -0.649 -0.387 1 98.69 93 VAL A O 1
ATOM 713 N N . LEU A 1 94 ? 3.883 1.554 -0.67 1 98.31 94 LEU A N 1
ATOM 714 C CA . LEU A 1 94 ? 3.273 1.43 -1.989 1 98.31 94 LEU A CA 1
ATOM 715 C C . LEU A 1 94 ? 4.188 0.66 -2.939 1 98.31 94 LEU A C 1
ATOM 717 O O . LEU A 1 94 ? 3.715 -0.164 -3.727 1 98.31 94 LEU A O 1
ATOM 721 N N . SER A 1 95 ? 5.469 0.91 -2.859 1 97.62 95 SER A N 1
ATOM 722 C CA . SER A 1 95 ? 6.426 0.23 -3.729 1 97.62 95 SER A CA 1
ATOM 723 C C . SER A 1 95 ? 6.371 -1.281 -3.533 1 97.62 95 SER A C 1
ATOM 725 O O . SER A 1 95 ? 6.402 -2.039 -4.504 1 97.62 95 SER A O 1
ATOM 727 N N . TYR A 1 96 ? 6.203 -1.692 -2.318 1 98.12 96 TYR A N 1
ATOM 728 C CA . TYR A 1 96 ? 6.211 -3.127 -2.059 1 98.12 96 TYR A CA 1
ATOM 729 C C . TYR A 1 96 ? 4.871 -3.754 -2.414 1 98.12 96 TYR A C 1
ATOM 731 O O . TYR A 1 96 ? 4.812 -4.906 -2.854 1 98.12 96 TYR A O 1
ATOM 739 N N . VAL A 1 97 ? 3.77 -3.002 -2.225 1 98.25 97 VAL A N 1
ATOM 740 C CA . VAL A 1 97 ? 2.473 -3.496 -2.676 1 98.25 97 VAL A CA 1
ATOM 741 C C . VAL A 1 97 ? 2.49 -3.693 -4.191 1 98.25 97 VAL A C 1
ATOM 743 O O . VAL A 1 97 ? 2.078 -4.742 -4.691 1 98.25 97 VAL A O 1
ATOM 746 N N . VAL A 1 98 ? 2.975 -2.729 -4.898 1 97.5 98 VAL A N 1
ATOM 747 C CA . VAL A 1 98 ? 3.029 -2.748 -6.355 1 97.5 98 VAL A CA 1
ATOM 748 C C . VAL A 1 98 ? 3.953 -3.869 -6.824 1 97.5 98 VAL A C 1
ATOM 750 O O . VAL A 1 98 ? 3.6 -4.645 -7.719 1 97.5 98 VAL A O 1
ATOM 753 N N . ARG A 1 99 ? 5.105 -4.004 -6.188 1 97.62 99 ARG A N 1
ATOM 754 C CA . ARG A 1 99 ? 6.078 -5.016 -6.59 1 97.62 99 ARG A CA 1
ATOM 755 C C . ARG A 1 99 ? 5.555 -6.422 -6.312 1 97.62 99 ARG A C 1
ATOM 757 O O . ARG A 1 99 ? 5.719 -7.324 -7.137 1 97.62 99 ARG A O 1
ATOM 764 N N . LEU A 1 100 ? 4.922 -6.586 -5.152 1 98.25 100 LEU A N 1
ATOM 765 C CA . LEU A 1 100 ? 4.371 -7.891 -4.805 1 98.25 100 LEU A CA 1
ATOM 766 C C . LEU A 1 100 ? 3.271 -8.297 -5.781 1 98.25 100 LEU A C 1
ATOM 768 O O . LEU A 1 100 ? 3.229 -9.438 -6.234 1 98.25 100 LEU A O 1
ATOM 772 N N . ALA A 1 101 ? 2.404 -7.348 -6.105 1 98.06 101 ALA A N 1
ATOM 773 C CA . ALA A 1 101 ? 1.374 -7.625 -7.102 1 98.06 101 ALA A CA 1
ATOM 774 C C . ALA A 1 101 ? 1.997 -7.988 -8.445 1 98.06 101 ALA A C 1
ATOM 776 O O . ALA A 1 101 ? 1.544 -8.922 -9.117 1 98.06 101 ALA A O 1
ATOM 777 N N . ASP A 1 102 ? 3.01 -7.293 -8.805 1 96.69 102 ASP A N 1
ATOM 778 C CA . ASP A 1 102 ? 3.682 -7.504 -10.086 1 96.69 102 ASP A CA 1
ATOM 779 C C . ASP A 1 102 ? 4.297 -8.898 -10.156 1 96.69 102 ASP A C 1
ATOM 781 O O . ASP A 1 102 ? 4.027 -9.648 -11.102 1 96.69 102 ASP A O 1
ATOM 785 N N . VAL A 1 103 ? 5.012 -9.336 -9.148 1 96.69 103 VAL A N 1
ATOM 786 C CA . VAL A 1 103 ? 5.742 -10.602 -9.203 1 96.69 103 VAL A CA 1
ATOM 787 C C . VAL A 1 103 ? 4.766 -11.766 -9.062 1 96.69 103 VAL A C 1
ATOM 789 O O . VAL A 1 103 ? 5.109 -12.914 -9.367 1 96.69 103 VAL A O 1
ATOM 792 N N . THR A 1 104 ? 3.584 -11.492 -8.57 1 96.94 104 THR A N 1
ATOM 793 C CA . THR A 1 104 ? 2.592 -12.547 -8.391 1 96.94 104 THR A CA 1
ATOM 794 C C . THR A 1 104 ? 1.542 -12.492 -9.5 1 96.94 104 THR A C 1
ATOM 796 O O . THR A 1 104 ? 0.516 -13.172 -9.422 1 96.94 104 THR A O 1
ATOM 799 N N . ASP A 1 105 ? 1.694 -11.578 -10.43 1 95.44 105 ASP A N 1
ATOM 800 C CA . ASP A 1 105 ? 0.845 -11.461 -11.609 1 95.44 105 ASP A CA 1
ATOM 801 C C . ASP A 1 105 ? -0.574 -11.047 -11.227 1 95.44 105 ASP A C 1
ATOM 803 O O . ASP A 1 105 ? -1.548 -11.562 -11.781 1 95.44 105 ASP A O 1
ATOM 807 N N . ILE A 1 106 ? -0.674 -10.258 -10.281 1 96.38 106 ILE A N 1
ATOM 808 C CA . ILE A 1 106 ? -1.972 -9.75 -9.852 1 96.38 106 ILE A CA 1
ATOM 809 C C . ILE A 1 106 ? -2.191 -8.352 -10.438 1 96.38 106 ILE A C 1
ATOM 811 O O . ILE A 1 106 ? -1.373 -7.453 -10.234 1 96.38 106 ILE A O 1
ATOM 815 N N . ASP A 1 107 ? -3.238 -8.164 -11.148 1 96.31 107 ASP A N 1
ATOM 816 C CA . ASP A 1 107 ? -3.645 -6.836 -11.602 1 96.31 107 ASP A CA 1
ATOM 817 C C . ASP A 1 107 ? -4.184 -6 -10.445 1 96.31 107 ASP A C 1
ATOM 819 O O . ASP A 1 107 ? -5.391 -5.992 -10.188 1 96.31 107 ASP A O 1
ATOM 823 N N . LEU A 1 108 ? -3.387 -5.246 -9.906 1 96.75 108 LEU A N 1
ATOM 824 C CA . LEU A 1 108 ? -3.668 -4.578 -8.641 1 96.75 108 LEU A CA 1
ATOM 825 C C . LEU A 1 108 ? -4.801 -3.57 -8.789 1 96.75 108 LEU A C 1
ATOM 827 O O . LEU A 1 108 ? -5.734 -3.551 -7.984 1 96.75 108 LEU A O 1
ATOM 831 N N . PRO A 1 109 ? -4.848 -2.684 -9.836 1 94.94 109 PRO A N 1
ATOM 832 C CA . PRO A 1 109 ? -5.973 -1.76 -9.977 1 94.94 109 PRO A CA 1
ATOM 833 C C . PRO A 1 109 ? -7.316 -2.479 -10.094 1 94.94 109 PRO A C 1
ATOM 835 O O . PRO A 1 109 ? -8.297 -2.074 -9.469 1 94.94 109 PRO A O 1
ATOM 838 N N . GLU A 1 110 ? -7.32 -3.488 -10.883 1 94.06 110 GLU A N 1
ATOM 839 C CA . GLU A 1 110 ? -8.562 -4.242 -11.031 1 94.06 110 GLU A CA 1
ATOM 840 C C . GLU A 1 110 ? -8.969 -4.902 -9.711 1 94.06 110 GLU A C 1
ATOM 842 O O . GLU A 1 110 ? -10.141 -4.902 -9.352 1 94.06 110 GLU A O 1
ATOM 847 N N . ALA A 1 111 ? -8.008 -5.543 -9.078 1 96 111 ALA A N 1
ATOM 848 C CA . ALA A 1 111 ? -8.273 -6.148 -7.773 1 96 111 ALA A CA 1
ATOM 849 C C . ALA A 1 111 ? -8.859 -5.125 -6.801 1 96 111 ALA A C 1
ATOM 851 O O . ALA A 1 111 ? -9.797 -5.434 -6.059 1 96 111 ALA A O 1
ATOM 852 N N . PHE A 1 112 ? -8.312 -3.951 -6.793 1 95.81 112 PHE A N 1
ATOM 853 C CA . PHE A 1 112 ? -8.773 -2.881 -5.91 1 95.81 112 PHE A CA 1
ATOM 854 C C . PHE A 1 112 ? -10.227 -2.523 -6.199 1 95.81 112 PHE A C 1
ATOM 856 O O . PHE A 1 112 ? -11.047 -2.457 -5.285 1 95.81 112 PHE A O 1
ATOM 863 N N . LEU A 1 113 ? -10.531 -2.246 -7.426 1 93.12 113 LEU A N 1
ATOM 864 C CA . LEU A 1 113 ? -11.883 -1.857 -7.805 1 93.12 113 LEU A CA 1
ATOM 865 C C . LEU A 1 113 ? -12.883 -2.953 -7.445 1 93.12 113 LEU A C 1
ATOM 867 O O . LEU A 1 113 ? -13.977 -2.664 -6.957 1 93.12 113 LEU A O 1
ATOM 871 N N . ARG A 1 114 ? -12.492 -4.207 -7.695 1 93.69 114 ARG A N 1
ATOM 872 C CA . ARG A 1 114 ? -13.344 -5.332 -7.305 1 93.69 114 ARG A CA 1
ATOM 873 C C . ARG A 1 114 ? -13.555 -5.355 -5.793 1 93.69 114 ARG A C 1
ATOM 875 O O . ARG A 1 114 ? -14.656 -5.641 -5.32 1 93.69 114 ARG A O 1
ATOM 882 N N . LYS A 1 115 ? -12.484 -5.086 -5.078 1 96 115 LYS A N 1
ATOM 883 C CA . LYS A 1 115 ? -12.57 -5.094 -3.621 1 96 115 LYS A CA 1
ATOM 884 C C . LYS A 1 115 ? -13.484 -3.984 -3.119 1 96 115 LYS A C 1
ATOM 886 O O . LYS A 1 115 ? -14.234 -4.18 -2.16 1 96 115 LYS A O 1
ATOM 891 N N . VAL A 1 116 ? -13.43 -2.814 -3.703 1 93.38 116 VAL A N 1
ATOM 892 C CA . VAL A 1 116 ? -14.32 -1.715 -3.352 1 93.38 116 VAL A CA 1
ATOM 893 C C . VAL A 1 116 ? -15.773 -2.146 -3.541 1 93.38 116 VAL A C 1
ATOM 895 O O . VAL A 1 116 ? -16.625 -1.894 -2.682 1 93.38 116 VAL A O 1
ATOM 898 N N . GLU A 1 117 ? -16.031 -2.785 -4.629 1 92.19 117 GLU A N 1
ATOM 899 C CA . GLU A 1 117 ? -17.375 -3.271 -4.895 1 92.19 117 GLU A CA 1
ATOM 900 C C . GLU A 1 117 ? -17.797 -4.316 -3.865 1 92.19 117 GLU A C 1
ATOM 902 O O . GLU A 1 117 ? -18.938 -4.309 -3.395 1 92.19 117 GLU A O 1
ATOM 907 N N . LYS A 1 118 ? -16.922 -5.27 -3.559 1 94.69 118 LYS A N 1
ATOM 908 C CA . LYS A 1 118 ? -17.188 -6.254 -2.516 1 94.69 118 LYS A CA 1
ATOM 909 C C . LYS A 1 118 ? -17.547 -5.574 -1.195 1 94.69 118 LYS A C 1
ATOM 911 O O . LYS A 1 118 ? -18.484 -5.988 -0.507 1 94.69 118 LYS A O 1
ATOM 916 N N . ASN A 1 119 ? -16.781 -4.52 -0.86 1 93.31 119 ASN A N 1
ATOM 917 C CA . ASN A 1 119 ? -17 -3.789 0.383 1 93.31 119 ASN A CA 1
ATOM 918 C C . ASN A 1 119 ? -18.344 -3.053 0.364 1 93.31 119 ASN A C 1
ATOM 920 O O . ASN A 1 119 ? -19.016 -2.961 1.389 1 93.31 119 ASN A O 1
ATOM 924 N N . ARG A 1 120 ? -18.688 -2.508 -0.756 1 90.69 120 ARG A N 1
ATOM 925 C CA . ARG A 1 120 ? -19.969 -1.85 -0.898 1 90.69 120 ARG A CA 1
ATOM 926 C C . ARG A 1 120 ? -21.125 -2.826 -0.636 1 90.69 120 ARG A C 1
ATOM 928 O O . ARG A 1 120 ? -22.109 -2.467 -0.007 1 90.69 120 ARG A O 1
ATOM 935 N N . ALA A 1 121 ? -20.953 -4 -1.104 1 92.19 121 ALA A N 1
ATOM 936 C CA . ALA A 1 121 ? -21.984 -5.031 -0.919 1 92.19 121 ALA A CA 1
ATOM 937 C C . ALA A 1 121 ? -22.047 -5.477 0.538 1 92.19 121 ALA A C 1
ATOM 939 O O . ALA A 1 121 ? -23.125 -5.777 1.053 1 92.19 121 ALA A O 1
ATOM 940 N N . LYS A 1 122 ? -20.891 -5.539 1.176 1 92.31 122 LYS A N 1
ATOM 941 C CA . LYS A 1 122 ? -20.812 -5.984 2.562 1 92.31 122 LYS A CA 1
ATOM 942 C C . LYS A 1 122 ? -21.312 -4.914 3.52 1 92.31 122 LYS A C 1
ATOM 944 O O . LYS A 1 122 ? -21.891 -5.23 4.566 1 92.31 122 LYS A O 1
ATOM 949 N N . TYR A 1 123 ? -21.031 -3.645 3.156 1 89.88 123 TYR A N 1
ATOM 950 C CA . TYR A 1 123 ? -21.453 -2.494 3.951 1 89.88 123 TYR A CA 1
ATOM 951 C C . TYR A 1 123 ? -22.312 -1.538 3.125 1 89.88 123 TYR A C 1
ATOM 953 O O . TYR A 1 123 ? -21.859 -0.447 2.768 1 89.88 123 TYR A O 1
ATOM 961 N N . PRO A 1 124 ? -23.516 -1.921 2.934 1 85.56 124 PRO A N 1
ATOM 962 C CA . PRO A 1 124 ? -24.375 -1.127 2.053 1 85.56 124 PRO A CA 1
ATOM 963 C C . PRO A 1 124 ? -24.703 0.252 2.627 1 85.56 124 PRO A C 1
ATOM 965 O O . PRO A 1 124 ? -24.703 0.431 3.848 1 85.56 124 PRO A O 1
ATOM 968 N N . MET B 1 1 ? -37.062 -24.828 -12.266 1 26.97 1 MET B N 1
ATOM 969 C CA . MET B 1 1 ? -36.188 -24.141 -13.227 1 26.97 1 MET B CA 1
ATOM 970 C C . MET B 1 1 ? -35.031 -23.422 -12.516 1 26.97 1 MET B C 1
ATOM 972 O O . MET B 1 1 ? -35.281 -22.547 -11.688 1 26.97 1 MET B O 1
ATOM 976 N N . LEU B 1 2 ? -33.938 -24.141 -12.148 1 30.91 2 LEU B N 1
ATOM 977 C CA . LEU B 1 2 ? -32.844 -23.859 -11.227 1 30.91 2 LEU B CA 1
ATOM 978 C C . LEU B 1 2 ? -32.094 -22.594 -11.648 1 30.91 2 LEU B C 1
ATOM 980 O O . LEU B 1 2 ? -31.672 -22.484 -12.797 1 30.91 2 LEU B O 1
ATOM 984 N N . LEU B 1 3 ? -32.5 -21.406 -11.297 1 33.5 3 LEU B N 1
ATOM 985 C CA . LEU B 1 3 ? -32.031 -20.109 -11.758 1 33.5 3 LEU B CA 1
ATOM 986 C C . LEU B 1 3 ? -30.516 -20.016 -11.578 1 33.5 3 LEU B C 1
ATOM 988 O O . LEU B 1 3 ? -30 -20.25 -10.484 1 33.5 3 LEU B O 1
ATOM 992 N N . PRO B 1 4 ? -29.641 -20.359 -12.609 1 33.47 4 PRO B N 1
ATOM 993 C CA . PRO B 1 4 ? -28.188 -20.469 -12.57 1 33.47 4 PRO B CA 1
ATOM 994 C C . PRO B 1 4 ? -27.516 -19.219 -12.008 1 33.47 4 PRO B C 1
ATOM 996 O O . PRO B 1 4 ? -27.641 -18.125 -12.578 1 33.47 4 PRO B O 1
ATOM 999 N N . GLY B 1 5 ? -27.859 -18.688 -10.883 1 34.34 5 GLY B N 1
ATOM 1000 C CA . GLY B 1 5 ? -27.141 -17.547 -10.344 1 34.34 5 GLY B CA 1
ATOM 1001 C C . GLY B 1 5 ? -25.625 -17.672 -10.492 1 34.34 5 GLY B C 1
ATOM 1002 O O . GLY B 1 5 ? -24.953 -18.188 -9.602 1 34.34 5 GLY B O 1
ATOM 1003 N N . LEU B 1 6 ? -25.078 -17.984 -11.68 1 34.72 6 LEU B N 1
ATOM 1004 C CA . LEU B 1 6 ? -23.672 -18.188 -11.961 1 34.72 6 LEU B CA 1
ATOM 1005 C C . LEU B 1 6 ? -22.828 -17.016 -11.445 1 34.72 6 LEU B C 1
ATOM 1007 O O . LEU B 1 6 ? -23.078 -15.867 -11.812 1 34.72 6 LEU B O 1
ATOM 1011 N N . SER B 1 7 ? -22.406 -16.969 -10.281 1 37.66 7 SER B N 1
ATOM 1012 C CA . SER B 1 7 ? -21.406 -16.062 -9.711 1 37.66 7 SER B CA 1
ATOM 1013 C C . SER B 1 7 ? -20.328 -15.719 -10.734 1 37.66 7 SER B C 1
ATOM 1015 O O . SER B 1 7 ? -19.734 -16.625 -11.344 1 37.66 7 SER B O 1
ATOM 1017 N N . ALA B 1 8 ? -20.391 -14.789 -11.5 1 42.44 8 ALA B N 1
ATOM 1018 C CA . ALA B 1 8 ? -19.516 -14.289 -12.547 1 42.44 8 ALA B CA 1
ATOM 1019 C C . ALA B 1 8 ? -18.047 -14.477 -12.164 1 42.44 8 ALA B C 1
ATOM 1021 O O . ALA B 1 8 ? -17.609 -13.969 -11.125 1 42.44 8 ALA B O 1
ATOM 1022 N N . ARG B 1 9 ? -17.422 -15.539 -12.414 1 45.75 9 ARG B N 1
ATOM 1023 C CA . ARG B 1 9 ? -16.016 -15.836 -12.25 1 45.75 9 ARG B CA 1
ATOM 1024 C C . ARG B 1 9 ? -15.148 -14.672 -12.742 1 45.75 9 ARG B C 1
ATOM 1026 O O . ARG B 1 9 ? -15.258 -14.258 -13.898 1 45.75 9 ARG B O 1
ATOM 1033 N N . HIS B 1 10 ? -14.977 -13.719 -11.797 1 53.88 10 HIS B N 1
ATOM 1034 C CA . HIS B 1 10 ? -14.086 -12.641 -12.211 1 53.88 10 HIS B CA 1
ATOM 1035 C C . HIS B 1 10 ? -12.875 -13.18 -12.961 1 53.88 10 HIS B C 1
ATOM 1037 O O . HIS B 1 10 ? -12.414 -14.289 -12.695 1 53.88 10 HIS B O 1
ATOM 1043 N N . ALA B 1 11 ? -12.641 -12.633 -14.203 1 57.56 11 ALA B N 1
ATOM 1044 C CA . ALA B 1 11 ? -11.445 -12.969 -14.977 1 57.56 11 ALA B CA 1
ATOM 1045 C C . ALA B 1 11 ? -10.211 -13.008 -14.078 1 57.56 11 ALA B C 1
ATOM 1047 O O . ALA B 1 11 ? -10.133 -12.297 -13.078 1 57.56 11 ALA B O 1
ATOM 1048 N N . PRO B 1 12 ? -9.469 -13.969 -14.406 1 59.81 12 PRO B N 1
ATOM 1049 C CA . PRO B 1 12 ? -8.266 -14.102 -13.578 1 59.81 12 PRO B CA 1
ATOM 1050 C C . PRO B 1 12 ? -7.469 -12.797 -13.492 1 59.81 12 PRO B C 1
ATOM 1052 O O . PRO B 1 12 ? -7.363 -12.062 -14.477 1 59.81 12 PRO B O 1
ATOM 1055 N N . LEU B 1 13 ? -7.199 -12.32 -12.43 1 74.12 13 LEU B N 1
ATOM 1056 C CA . LEU B 1 13 ? -6.434 -11.125 -12.102 1 74.12 13 LEU B CA 1
ATOM 1057 C C . LEU B 1 13 ? -4.984 -11.266 -12.555 1 74.12 13 LEU B C 1
ATOM 1059 O O . LEU B 1 13 ? -4.176 -10.359 -12.352 1 74.12 13 LEU B O 1
ATOM 1063 N N . ARG B 1 14 ? -4.766 -12.359 -13.227 1 78.88 14 ARG B N 1
ATOM 1064 C CA . ARG B 1 14 ? -3.383 -12.516 -13.672 1 78.88 14 ARG B CA 1
ATOM 1065 C C . ARG B 1 14 ? -3.062 -11.57 -14.82 1 78.88 14 ARG B C 1
ATOM 1067 O O . ARG B 1 14 ? -3.852 -11.438 -15.758 1 78.88 14 ARG B O 1
ATOM 1074 N N . CYS B 1 15 ? -2.002 -10.82 -14.609 1 81.94 15 CYS B N 1
ATOM 1075 C CA . CYS B 1 15 ? -1.65 -9.875 -15.664 1 81.94 15 CYS B CA 1
ATOM 1076 C C . CYS B 1 15 ? -0.144 -9.648 -15.711 1 81.94 15 CYS B C 1
ATOM 1078 O O . CYS B 1 15 ? 0.533 -9.727 -14.68 1 81.94 15 CYS B O 1
ATOM 1080 N N . ALA B 1 16 ? 0.289 -9.336 -16.875 1 81 16 ALA B N 1
ATOM 1081 C CA . ALA B 1 16 ? 1.677 -8.914 -17.047 1 81 16 ALA B CA 1
ATOM 1082 C C . ALA B 1 16 ? 1.813 -7.398 -16.906 1 81 16 ALA B C 1
ATOM 1084 O O . ALA B 1 16 ? 2.902 -6.891 -16.609 1 81 16 ALA B O 1
ATOM 1085 N N . GLU B 1 17 ? 0.624 -6.727 -17.141 1 84.88 17 GLU B N 1
ATOM 1086 C CA . GLU B 1 17 ? 0.543 -5.273 -17.016 1 84.88 17 GLU B CA 1
ATOM 1087 C C . GLU B 1 17 ? -0.716 -4.863 -16.25 1 84.88 17 GLU 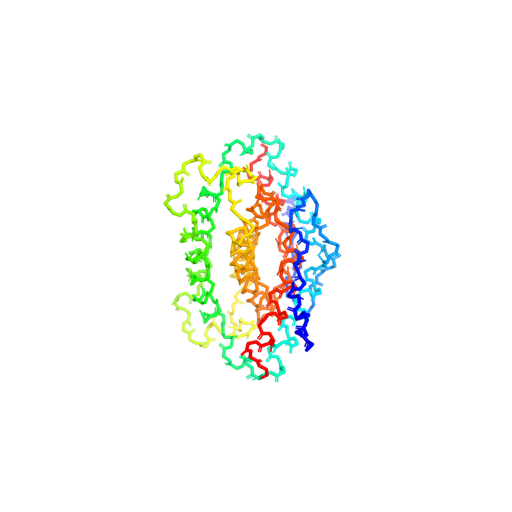B C 1
ATOM 1089 O O . GLU B 1 17 ? -1.769 -5.484 -16.406 1 84.88 17 GLU B O 1
ATOM 1094 N N . PHE B 1 18 ? -0.547 -3.881 -15.484 1 91.94 18 PHE B N 1
ATOM 1095 C CA . PHE B 1 18 ? -1.7 -3.404 -14.727 1 91.94 18 PHE B CA 1
ATOM 1096 C C . PHE B 1 18 ? -2.711 -2.732 -15.648 1 91.94 18 PHE B C 1
ATOM 1098 O O . PHE B 1 18 ? -2.334 -2.125 -16.656 1 91.94 18 PHE B O 1
ATOM 1105 N N . SER B 1 19 ? -3.965 -2.789 -15.281 1 85.94 19 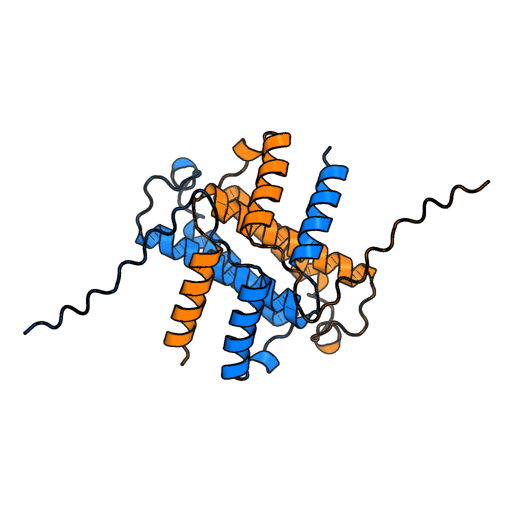SER B N 1
ATOM 1106 C CA . SER B 1 19 ? -5.008 -2.01 -15.945 1 85.94 19 SER B CA 1
ATOM 1107 C C . SER B 1 19 ? -4.766 -0.512 -15.781 1 85.94 19 SER B C 1
ATOM 1109 O O . SER B 1 19 ? -4.051 -0.09 -14.867 1 85.94 19 SER B O 1
ATOM 1111 N N . GLY B 1 20 ? -5.297 0.27 -16.656 1 85.5 20 GLY B N 1
ATOM 1112 C CA . GLY B 1 20 ? -4.957 1.675 -16.812 1 85.5 20 GLY B CA 1
ATOM 1113 C C . GLY B 1 20 ? -5.645 2.57 -15.805 1 85.5 20 GLY B C 1
ATOM 1114 O O . GLY B 1 20 ? -5.973 3.721 -16.109 1 85.5 20 GLY B O 1
ATOM 1115 N N . THR B 1 21 ? -5.98 2.119 -14.633 1 89.88 21 THR B N 1
ATOM 1116 C CA . THR B 1 21 ? -6.574 2.938 -13.586 1 89.88 21 THR B CA 1
ATOM 1117 C C . THR B 1 21 ? -5.504 3.73 -12.844 1 89.88 21 THR B C 1
ATOM 1119 O O . THR B 1 21 ? -4.453 3.188 -12.492 1 89.88 21 THR B O 1
ATOM 1122 N N . SER B 1 22 ? -5.828 5.023 -12.641 1 92.12 22 SER B N 1
ATOM 1123 C CA . SER B 1 22 ? -4.871 5.883 -11.961 1 92.12 22 SER B CA 1
ATOM 1124 C C . SER B 1 22 ? -5.047 5.816 -10.445 1 92.12 22 SER B C 1
ATOM 1126 O O . SER B 1 22 ? -6.102 5.41 -9.961 1 92.12 22 SER B O 1
ATOM 1128 N N . LEU B 1 23 ? -4.059 6.262 -9.742 1 94.25 23 LEU B N 1
ATOM 1129 C CA . LEU B 1 23 ? -4.164 6.352 -8.289 1 94.25 23 LEU B CA 1
ATOM 1130 C C . LEU B 1 23 ? -5.238 7.355 -7.883 1 94.25 23 LEU B C 1
ATOM 1132 O O . LEU B 1 23 ? -5.922 7.168 -6.875 1 94.25 23 LEU B O 1
ATOM 1136 N N . GLU B 1 24 ? -5.395 8.398 -8.688 1 94.31 24 GLU B N 1
ATOM 1137 C CA . GLU B 1 24 ? -6.434 9.391 -8.414 1 94.31 24 GLU B CA 1
ATOM 1138 C C . GLU B 1 24 ? -7.824 8.773 -8.516 1 94.31 24 GLU B C 1
ATOM 1140 O O . GLU B 1 24 ? -8.703 9.078 -7.707 1 94.31 24 GLU B O 1
ATOM 1145 N N . GLN B 1 25 ? -7.973 7.969 -9.469 1 94.25 25 GLN B N 1
ATOM 1146 C CA . GLN B 1 25 ? -9.258 7.289 -9.609 1 94.25 25 GLN B CA 1
ATOM 1147 C C . GLN B 1 25 ? -9.531 6.387 -8.406 1 94.25 25 GLN B C 1
ATOM 1149 O O . GLN B 1 25 ? -10.672 6.297 -7.941 1 94.25 25 GLN B O 1
ATOM 1154 N N . LEU B 1 26 ? -8.523 5.703 -7.949 1 94.38 26 LEU B N 1
ATOM 1155 C CA . LEU B 1 26 ? -8.672 4.875 -6.758 1 94.38 26 LEU B CA 1
ATOM 1156 C C . LEU B 1 26 ? -8.992 5.727 -5.535 1 94.38 26 LEU B C 1
ATOM 1158 O O . LEU B 1 26 ? -9.852 5.367 -4.73 1 94.38 26 LEU B O 1
ATOM 1162 N N . ARG B 1 27 ? -8.281 6.84 -5.391 1 95.5 27 ARG B N 1
ATOM 1163 C CA . ARG B 1 27 ? -8.531 7.77 -4.293 1 95.5 27 ARG B CA 1
ATOM 1164 C C . ARG B 1 27 ? -9.984 8.234 -4.289 1 95.5 27 ARG B C 1
ATOM 1166 O O . ARG B 1 27 ? -10.633 8.258 -3.24 1 95.5 27 ARG B O 1
ATOM 1173 N N . GLN B 1 28 ? -10.461 8.586 -5.449 1 94.81 28 GLN B N 1
ATOM 1174 C CA . GLN B 1 28 ? -11.836 9.055 -5.578 1 94.81 28 GLN B CA 1
ATOM 1175 C C . GLN B 1 28 ? -12.828 7.957 -5.207 1 94.81 28 GLN B C 1
ATOM 1177 O O . GLN B 1 28 ? -13.828 8.219 -4.523 1 94.81 28 GLN B O 1
ATOM 1182 N N . ALA B 1 29 ? -12.562 6.77 -5.723 1 92.88 29 ALA B N 1
ATOM 1183 C CA . ALA B 1 29 ? -13.438 5.645 -5.406 1 92.88 29 ALA B CA 1
ATOM 1184 C C . ALA B 1 29 ? -13.484 5.395 -3.902 1 92.88 29 ALA B C 1
ATOM 1186 O O . ALA B 1 29 ? -14.562 5.199 -3.334 1 92.88 29 ALA B O 1
ATOM 1187 N N . GLN B 1 30 ? -12.367 5.398 -3.297 1 93.25 30 GLN B N 1
ATOM 1188 C CA . GLN B 1 30 ? -12.266 5.195 -1.855 1 93.25 30 GLN B CA 1
ATOM 1189 C C . GLN B 1 30 ? -12.961 6.324 -1.093 1 93.25 30 GLN B C 1
ATOM 1191 O O . GLN B 1 30 ? -13.656 6.074 -0.11 1 93.25 30 GLN B O 1
ATOM 1196 N N . ALA B 1 31 ? -12.719 7.578 -1.502 1 93 31 ALA B N 1
ATOM 1197 C CA . ALA B 1 31 ? -13.336 8.734 -0.859 1 93 31 ALA B CA 1
ATOM 1198 C C . ALA B 1 31 ? -14.859 8.672 -0.943 1 93 31 ALA B C 1
ATOM 1200 O O . ALA B 1 31 ? -15.555 8.953 0.035 1 93 31 ALA B O 1
ATOM 1201 N N . ALA B 1 32 ? -15.312 8.297 -2.094 1 93.06 32 ALA B N 1
ATOM 1202 C CA . ALA B 1 32 ? -16.766 8.172 -2.283 1 93.06 32 ALA B CA 1
ATOM 1203 C C . ALA B 1 32 ? -17.344 7.113 -1.357 1 93.06 32 ALA B C 1
ATOM 1205 O O . ALA B 1 32 ? -18.406 7.32 -0.753 1 93.06 32 ALA B O 1
ATOM 1206 N N . PHE B 1 33 ? -16.703 5.988 -1.294 1 91.75 33 PHE B N 1
ATOM 1207 C CA . PHE B 1 33 ? -17.109 4.887 -0.429 1 91.75 33 PHE B CA 1
ATOM 1208 C C . PHE B 1 33 ? -17.188 5.34 1.024 1 91.75 33 PHE B C 1
ATOM 1210 O O . PHE B 1 33 ? -18.156 5.047 1.727 1 91.75 33 PHE B O 1
ATOM 1217 N N . VAL B 1 34 ? -16.234 6.113 1.5 1 92.69 34 VAL B N 1
ATOM 1218 C CA . VAL B 1 34 ? -16.125 6.586 2.877 1 92.69 34 VAL B CA 1
ATOM 1219 C C . VAL B 1 34 ? -17.172 7.668 3.135 1 92.69 34 VAL B C 1
ATOM 1221 O O . VAL B 1 34 ? -17.828 7.672 4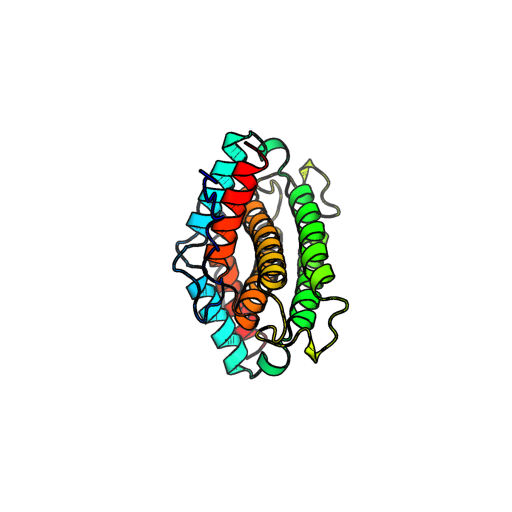.18 1 92.69 34 VAL B O 1
ATOM 1224 N N . ASP B 1 35 ? -17.359 8.562 2.164 1 92.38 35 ASP B N 1
ATOM 1225 C CA . ASP B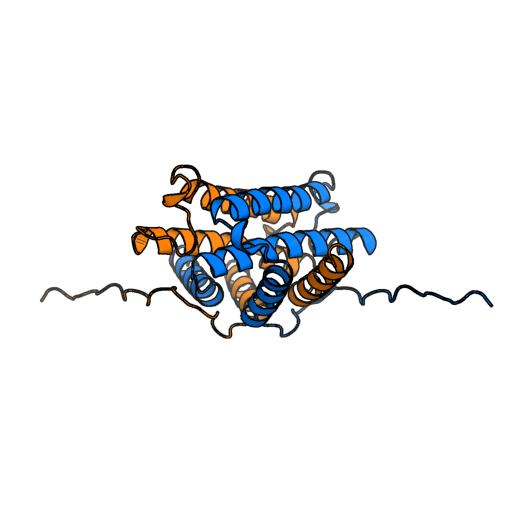 1 35 ? -18.297 9.672 2.297 1 92.38 35 ASP B CA 1
ATOM 1226 C C . ASP B 1 35 ? -19.734 9.164 2.391 1 92.38 35 ASP B C 1
ATOM 1228 O O . ASP B 1 35 ? -20.516 9.672 3.193 1 92.38 35 ASP B O 1
ATOM 1232 N N . GLU B 1 36 ? -20.047 8.188 1.591 1 92 36 GLU B N 1
ATOM 1233 C CA . GLU B 1 36 ? -21.391 7.621 1.542 1 92 36 GLU B CA 1
ATOM 1234 C C . GLU B 1 36 ? -21.797 7.047 2.896 1 92 36 GLU B C 1
ATOM 1236 O O . GLU B 1 36 ? -22.984 6.953 3.205 1 92 36 GLU B O 1
ATOM 1241 N N . ARG B 1 37 ? -20.812 6.785 3.74 1 93.06 37 ARG B N 1
ATOM 1242 C CA . ARG B 1 37 ? -21.078 6.105 5.004 1 93.06 37 ARG B CA 1
ATOM 1243 C C . ARG B 1 37 ? -20.688 6.984 6.191 1 93.06 37 ARG B C 1
ATOM 1245 O O . ARG B 1 37 ? -20.797 6.562 7.344 1 93.06 37 ARG B O 1
ATOM 1252 N N . GLU B 1 38 ? -20.172 8.172 5.883 1 92 38 GLU B N 1
ATOM 1253 C CA . GLU B 1 38 ? -19.719 9.141 6.883 1 92 38 GLU B CA 1
ATOM 1254 C C . GLU B 1 38 ? -18.688 8.523 7.812 1 92 38 GLU B C 1
ATOM 1256 O O . GLU B 1 38 ? -18.766 8.68 9.031 1 92 38 GLU B O 1
ATOM 1261 N N . TRP B 1 39 ? -17.75 7.766 7.262 1 92.62 39 TRP B N 1
ATOM 1262 C CA . TRP B 1 39 ? -16.734 7.059 8.016 1 92.62 39 TRP B CA 1
ATOM 1263 C C . TRP B 1 39 ? -15.484 7.93 8.188 1 92.62 39 TRP B C 1
ATOM 1265 O O . TRP B 1 39 ? -14.57 7.578 8.938 1 92.62 39 TRP B O 1
ATOM 1275 N N . SER B 1 40 ? -15.516 9.125 7.559 1 92.25 40 SER B N 1
ATOM 1276 C CA . SER B 1 40 ? -14.328 9.984 7.566 1 92.25 40 SER B CA 1
ATOM 1277 C C . SER B 1 40 ? -13.938 10.367 8.992 1 92.25 40 SER B C 1
ATOM 1279 O O . SER B 1 40 ? -12.75 10.547 9.289 1 92.25 40 SER B O 1
ATOM 1281 N N . GLN B 1 41 ? -14.898 10.547 9.844 1 90.62 41 GLN B N 1
ATOM 1282 C CA . GLN B 1 41 ? -14.656 10.969 11.219 1 90.62 41 GLN B CA 1
ATOM 1283 C C . GLN B 1 41 ? -13.789 9.953 11.961 1 90.62 41 GLN B C 1
ATOM 1285 O O . GLN B 1 41 ? -13.133 10.281 12.953 1 90.62 41 GLN B O 1
ATOM 1290 N N . PHE B 1 42 ? -13.75 8.695 11.477 1 91 42 PHE B N 1
ATOM 1291 C CA . PHE B 1 42 ? -12.984 7.633 12.117 1 91 42 PHE B CA 1
ATOM 1292 C C . PHE B 1 42 ? -11.625 7.473 11.453 1 91 42 PHE B C 1
ATOM 1294 O O . PHE B 1 42 ? -10.789 6.688 11.914 1 91 42 PHE B O 1
ATOM 1301 N N . HIS B 1 43 ? -11.391 8.242 10.406 1 94.12 43 HIS B N 1
ATOM 1302 C CA . HIS B 1 43 ? -10.18 8.039 9.617 1 94.12 43 HIS B CA 1
ATOM 1303 C C . HIS B 1 43 ? -9.094 9.031 10.008 1 94.12 43 HIS B C 1
ATOM 1305 O O . HIS B 1 43 ? -8.734 9.906 9.227 1 94.12 43 HIS B O 1
ATOM 1311 N N . THR B 1 44 ? -8.547 8.773 11.234 1 96.31 44 THR B N 1
ATOM 1312 C CA . THR B 1 44 ? -7.336 9.484 11.625 1 96.31 44 THR B CA 1
ATOM 1313 C C . THR B 1 44 ? -6.094 8.781 11.078 1 96.31 44 THR B C 1
ATOM 1315 O O . THR B 1 44 ? -6.117 7.574 10.836 1 96.31 44 THR B O 1
ATOM 1318 N N . PRO B 1 45 ? -5.016 9.539 10.93 1 97.81 45 PRO B N 1
ATOM 1319 C CA . PRO B 1 45 ? -3.791 8.922 10.422 1 97.81 45 PRO B CA 1
ATOM 1320 C C . PRO B 1 45 ? -3.34 7.73 11.258 1 97.81 45 PRO B C 1
ATOM 1322 O O . PRO B 1 45 ? -2.969 6.688 10.711 1 97.81 45 PRO B O 1
ATOM 1325 N N . ARG B 1 46 ? -3.457 7.797 12.57 1 97.5 46 ARG B N 1
ATOM 1326 C CA . ARG B 1 46 ? -3.021 6.699 13.43 1 97.5 46 ARG B CA 1
ATOM 1327 C C . ARG B 1 46 ? -3.949 5.496 13.297 1 97.5 46 ARG B C 1
ATOM 1329 O O . ARG B 1 46 ? -3.49 4.352 13.273 1 97.5 46 ARG B O 1
ATOM 1336 N N . SER B 1 47 ? -5.234 5.777 13.195 1 97.06 47 SER B N 1
ATOM 1337 C CA . SER B 1 47 ? -6.176 4.68 13.016 1 97.06 47 SER B CA 1
ATOM 1338 C C . SER B 1 47 ? -5.957 3.977 11.68 1 97.06 47 SER B C 1
ATOM 1340 O O . SER B 1 47 ? -6.004 2.746 11.602 1 97.06 47 SER B O 1
ATOM 1342 N N . LEU B 1 48 ? -5.758 4.746 10.672 1 97.88 48 LEU B N 1
ATOM 1343 C CA . LEU B 1 48 ? -5.527 4.184 9.344 1 97.88 48 LEU B CA 1
ATOM 1344 C C . LEU B 1 48 ? -4.227 3.389 9.312 1 97.88 48 LEU B C 1
ATOM 1346 O O . LEU B 1 48 ? -4.164 2.318 8.703 1 97.88 48 LEU B O 1
ATOM 1350 N N . ALA B 1 49 ? -3.195 3.922 9.977 1 98.38 49 ALA B N 1
ATOM 1351 C CA . ALA B 1 49 ? -1.937 3.188 10.07 1 98.38 49 ALA B CA 1
ATOM 1352 C C . ALA B 1 49 ? -2.131 1.853 10.781 1 98.38 49 ALA B C 1
ATOM 1354 O O . ALA B 1 49 ? -1.604 0.826 10.352 1 98.38 49 ALA B O 1
ATOM 1355 N N . LEU B 1 50 ? -2.9 1.883 11.867 1 97.69 50 LEU B N 1
ATOM 1356 C CA . LEU B 1 50 ? -3.174 0.662 12.617 1 97.69 50 LEU B CA 1
ATOM 1357 C C . LEU B 1 50 ? -3.934 -0.344 11.766 1 97.69 50 LEU B C 1
ATOM 1359 O O . LEU B 1 50 ? -3.609 -1.534 11.758 1 97.69 50 LEU B O 1
ATOM 1363 N N . ALA B 1 51 ? -4.938 0.111 11.062 1 98 51 ALA B N 1
ATOM 1364 C CA . ALA B 1 51 ? -5.68 -0.752 10.148 1 98 51 ALA B CA 1
ATOM 1365 C C . ALA B 1 51 ? -4.754 -1.351 9.086 1 98 51 ALA B C 1
ATOM 1367 O O . ALA B 1 51 ? -4.867 -2.533 8.758 1 98 51 ALA B O 1
ATOM 1368 N N . MET B 1 52 ? -3.867 -0.52 8.547 1 98.44 52 MET B N 1
ATOM 1369 C CA . MET B 1 52 ? -2.902 -0.97 7.547 1 98.44 52 MET B CA 1
ATOM 1370 C C . MET B 1 52 ? -2.035 -2.098 8.094 1 98.44 52 MET B C 1
ATOM 1372 O O . MET B 1 52 ? -1.758 -3.072 7.395 1 98.44 52 MET B O 1
ATOM 1376 N N . VAL B 1 53 ? -1.635 -2.002 9.406 1 98.69 53 VAL B N 1
ATOM 1377 C CA . VAL B 1 53 ? -0.872 -3.062 10.062 1 98.69 53 VAL B CA 1
ATOM 1378 C C . VAL B 1 53 ? -1.668 -4.367 10.023 1 98.69 53 VAL B C 1
ATOM 1380 O O . VAL B 1 53 ? -1.119 -5.43 9.727 1 98.69 53 VAL B O 1
ATOM 1383 N N . GLY B 1 54 ? -2.914 -4.277 10.328 1 98.62 54 GLY B N 1
ATOM 1384 C CA . GLY B 1 54 ? -3.766 -5.453 10.266 1 98.62 54 GLY B CA 1
ATOM 1385 C C . GLY B 1 54 ? -3.801 -6.094 8.891 1 98.62 54 GLY B C 1
ATOM 1386 O O . GLY B 1 54 ? -3.652 -7.309 8.758 1 98.62 54 GLY B O 1
ATOM 1387 N N . GLU B 1 55 ? -3.986 -5.242 7.855 1 98.69 55 GLU B N 1
ATOM 1388 C CA . GLU B 1 55 ? -4.109 -5.762 6.496 1 98.69 55 GLU B CA 1
ATOM 1389 C C . GLU B 1 55 ? -2.793 -6.363 6.012 1 98.69 55 GLU B C 1
ATOM 1391 O O . GLU B 1 55 ? -2.789 -7.352 5.277 1 98.69 55 GLU B O 1
ATOM 1396 N N . VAL B 1 56 ? -1.671 -5.73 6.348 1 98.69 56 VAL B N 1
ATOM 1397 C CA . VAL B 1 56 ? -0.376 -6.309 6.004 1 98.69 56 VAL B CA 1
ATOM 1398 C C . VAL B 1 56 ? -0.213 -7.656 6.703 1 98.69 56 VAL B C 1
ATOM 1400 O O . VAL B 1 56 ? 0.345 -8.594 6.133 1 98.69 56 VAL B O 1
ATOM 1403 N N . GLY B 1 57 ? -0.699 -7.742 7.949 1 98.62 57 GLY B N 1
ATOM 1404 C CA . GLY B 1 57 ? -0.725 -9.031 8.633 1 98.62 57 GLY B CA 1
ATOM 1405 C C . GLY B 1 57 ? -1.492 -10.094 7.871 1 98.62 57 GLY B C 1
ATOM 1406 O O . GLY B 1 57 ? -1.08 -11.25 7.832 1 98.62 57 GLY B O 1
ATOM 1407 N N . GLU B 1 58 ? -2.625 -9.719 7.273 1 98.75 58 GLU B N 1
ATOM 1408 C CA . GLU B 1 58 ? -3.426 -10.664 6.5 1 98.75 58 GLU B CA 1
ATOM 1409 C C . GLU B 1 58 ? -2.682 -11.125 5.246 1 98.75 58 GLU B C 1
ATOM 1411 O O . GLU B 1 58 ? -2.785 -12.289 4.848 1 98.75 58 GLU B O 1
ATOM 1416 N N . VAL B 1 59 ? -1.944 -10.234 4.57 1 98.69 59 VAL B N 1
ATOM 1417 C CA . VAL B 1 59 ? -1.083 -10.641 3.465 1 98.69 59 VAL B CA 1
ATOM 1418 C C . VAL B 1 59 ? -0.068 -11.664 3.951 1 98.69 59 VAL B C 1
ATOM 1420 O O . VAL B 1 59 ? 0.105 -12.719 3.33 1 98.69 59 VAL B O 1
ATOM 1423 N N . CYS B 1 60 ? 0.589 -11.438 5.102 1 98.56 60 CYS B N 1
ATOM 1424 C CA . CYS B 1 60 ? 1.6 -12.328 5.66 1 98.56 60 CYS B CA 1
ATOM 1425 C C . CYS B 1 60 ? 1.001 -13.695 5.988 1 98.56 60 CYS B C 1
ATOM 1427 O O . CYS B 1 60 ? 1.645 -14.727 5.781 1 98.56 60 CYS B O 1
ATOM 1429 N N . GLU B 1 61 ? -0.168 -13.688 6.492 1 98.44 61 GLU B N 1
ATOM 1430 C CA . GLU B 1 61 ? -0.844 -14.93 6.855 1 98.44 61 GLU B CA 1
ATOM 1431 C C . GLU B 1 61 ? -0.972 -15.859 5.656 1 98.44 61 GLU B C 1
ATOM 1433 O O . GLU B 1 61 ? -0.819 -17.078 5.789 1 98.44 61 GLU B O 1
ATOM 1438 N N . LEU B 1 62 ? -1.203 -15.328 4.469 1 98.12 62 LEU B N 1
ATOM 1439 C CA . LEU B 1 62 ? -1.402 -16.125 3.264 1 98.12 62 LEU B CA 1
ATOM 1440 C C . LEU B 1 62 ? -0.086 -16.734 2.789 1 98.12 62 LEU B C 1
ATOM 1442 O O . LEU B 1 62 ? -0.083 -17.719 2.047 1 98.12 62 LEU B O 1
ATOM 1446 N N . LEU B 1 63 ? 1.016 -16.141 3.293 1 98.12 63 LEU B N 1
ATOM 1447 C CA . LEU B 1 63 ? 2.309 -16.516 2.734 1 98.12 63 LEU B CA 1
ATOM 1448 C C . LEU B 1 63 ? 3.148 -17.266 3.766 1 98.12 63 LEU B C 1
ATOM 1450 O O . LEU B 1 63 ? 4.082 -17.984 3.406 1 98.12 63 LEU B O 1
ATOM 1454 N N . GLN B 1 64 ? 2.881 -17.125 5.062 1 96.06 64 GLN B N 1
ATOM 1455 C CA . GLN B 1 64 ? 3.84 -17.391 6.129 1 96.06 64 GLN B CA 1
ATOM 1456 C C . GLN B 1 64 ? 4.203 -18.875 6.184 1 96.06 64 GLN B C 1
ATOM 1458 O O . GLN B 1 64 ? 5.332 -19.219 6.527 1 96.06 64 GLN B O 1
ATOM 1463 N N . TRP B 1 65 ? 3.258 -19.812 5.648 1 94.25 65 TRP B N 1
ATOM 1464 C CA . TRP B 1 65 ? 3.543 -21.234 5.828 1 94.25 65 TRP B CA 1
ATOM 1465 C C . TRP B 1 65 ? 3.699 -21.938 4.477 1 94.25 65 TRP B C 1
ATOM 1467 O O . TRP B 1 65 ? 3.682 -23.172 4.402 1 94.25 65 TRP B O 1
ATOM 1477 N N . ARG B 1 66 ? 3.875 -21.281 3.348 1 94.25 66 ARG B N 1
ATOM 1478 C CA . ARG B 1 66 ? 3.945 -21.844 2.004 1 94.25 66 ARG B CA 1
ATOM 1479 C C . ARG B 1 66 ? 5.352 -22.344 1.691 1 94.25 66 ARG B C 1
ATOM 1481 O O . ARG B 1 66 ? 5.547 -23.125 0.76 1 94.25 66 ARG B O 1
ATOM 1488 N N . GLY B 1 67 ? 6.352 -22.062 2.457 1 90.56 67 GLY B N 1
ATOM 1489 C CA . GLY B 1 67 ? 7.723 -22.359 2.078 1 90.56 67 GLY B CA 1
ATOM 1490 C C . GLY B 1 67 ? 8.18 -21.578 0.857 1 90.56 67 GLY B C 1
ATOM 1491 O O . GLY B 1 67 ? 7.395 -20.859 0.244 1 90.56 67 GLY B O 1
ATOM 1492 N N . ASP B 1 68 ? 9.391 -21.812 0.335 1 91.25 68 ASP B N 1
ATOM 1493 C CA . ASP B 1 68 ? 9.969 -21.031 -0.753 1 91.25 68 ASP B CA 1
ATOM 1494 C C . ASP B 1 68 ? 9.344 -21.406 -2.094 1 91.25 68 ASP B C 1
ATOM 1496 O O . ASP B 1 68 ? 8.984 -20.531 -2.889 1 91.25 68 ASP B O 1
ATOM 1500 N N . ALA B 1 69 ? 9.125 -22.609 -2.287 1 91.25 69 ALA B N 1
ATOM 1501 C CA . ALA B 1 69 ? 8.547 -23.078 -3.547 1 91.25 69 ALA B CA 1
ATOM 1502 C C . ALA B 1 69 ? 7.094 -22.656 -3.684 1 91.25 69 ALA B C 1
ATOM 1504 O O . ALA B 1 69 ? 6.645 -22.297 -4.773 1 91.25 69 ALA B O 1
ATOM 1505 N N . GLY B 1 70 ? 6.391 -22.656 -2.588 1 93.81 70 GLY B N 1
ATOM 1506 C CA . GLY B 1 70 ? 4.973 -22.344 -2.578 1 93.81 70 GLY B CA 1
ATOM 1507 C C . GLY B 1 70 ? 4.695 -20.844 -2.639 1 93.81 70 GLY B C 1
ATOM 1508 O O . GLY B 1 70 ? 3.557 -20.422 -2.846 1 93.81 70 GLY B O 1
ATOM 1509 N N . ALA B 1 71 ? 5.742 -20.062 -2.432 1 95.75 71 ALA B N 1
ATOM 1510 C CA . ALA B 1 71 ? 5.613 -18.609 -2.494 1 95.75 71 ALA B CA 1
ATOM 1511 C C . ALA B 1 71 ? 6.617 -18.016 -3.479 1 95.75 71 ALA B C 1
ATOM 1513 O O . ALA B 1 71 ? 7.227 -16.984 -3.203 1 95.75 71 ALA B O 1
ATOM 1514 N N . SER B 1 72 ? 6.801 -18.734 -4.57 1 96.06 72 SER B N 1
ATOM 1515 C CA . SER B 1 72 ? 7.656 -18.219 -5.637 1 96.06 72 SER B CA 1
ATOM 1516 C C . SER B 1 72 ? 6.879 -17.312 -6.586 1 96.06 72 SER B C 1
ATOM 1518 O O . SER B 1 72 ? 5.645 -17.344 -6.602 1 96.06 72 SER B O 1
ATOM 1520 N N . PRO B 1 73 ? 7.613 -16.5 -7.324 1 95.62 73 PRO B N 1
ATOM 1521 C CA . PRO B 1 73 ? 6.938 -15.609 -8.266 1 95.62 73 PRO B CA 1
ATOM 1522 C C . PRO B 1 73 ? 5.988 -16.344 -9.203 1 95.62 73 PRO B C 1
ATOM 1524 O O . PRO B 1 73 ? 6.305 -17.453 -9.664 1 95.62 73 PRO B O 1
ATOM 1527 N N . GLY B 1 74 ? 4.902 -15.688 -9.414 1 94.75 74 GLY B N 1
ATOM 1528 C CA . GLY B 1 74 ? 3.867 -16.281 -10.242 1 94.75 74 GLY B CA 1
ATOM 1529 C C . GLY B 1 74 ? 2.924 -17.188 -9.469 1 94.75 74 GLY B C 1
ATOM 1530 O O . GLY B 1 74 ? 1.867 -17.562 -9.977 1 94.75 74 GLY B O 1
ATOM 1531 N N . LEU B 1 75 ? 3.293 -17.625 -8.336 1 95.62 75 LEU B N 1
ATOM 1532 C CA . LEU B 1 75 ? 2.492 -18.406 -7.391 1 95.62 75 LEU B CA 1
ATOM 1533 C C . LEU B 1 75 ? 2.098 -19.75 -7.988 1 95.62 75 LEU B C 1
ATOM 1535 O O . LEU B 1 75 ? 0.918 -20.109 -7.984 1 95.62 75 LEU B O 1
ATOM 1539 N N . PRO B 1 76 ? 3.082 -20.453 -8.484 1 93.69 76 PRO B N 1
ATOM 1540 C CA . PRO B 1 76 ? 2.729 -21.766 -9.023 1 93.69 76 PRO B CA 1
ATOM 1541 C C . PRO B 1 76 ? 2.035 -22.656 -7.992 1 93.69 76 PRO B C 1
ATOM 1543 O O . PRO B 1 76 ? 2.463 -22.719 -6.836 1 93.69 76 PRO B O 1
ATOM 1546 N N . GLY B 1 77 ? 0.96 -23.266 -8.359 1 93.75 77 GLY B N 1
ATOM 1547 C CA . GLY B 1 77 ? 0.264 -24.203 -7.492 1 93.75 77 GLY B CA 1
ATOM 1548 C C . GLY B 1 77 ? -0.865 -23.562 -6.703 1 93.75 77 GLY B C 1
ATOM 1549 O O . GLY B 1 77 ? -1.643 -24.266 -6.047 1 93.75 77 GLY B O 1
ATOM 1550 N N . TRP B 1 78 ? -0.929 -22.266 -6.676 1 95.5 78 TRP B N 1
ATOM 1551 C CA . TRP B 1 78 ? -2.033 -21.609 -5.988 1 95.5 78 TRP B CA 1
ATOM 1552 C C . TRP B 1 78 ? -3.344 -21.797 -6.742 1 95.5 78 TRP B C 1
ATOM 1554 O O . TRP B 1 78 ? -3.377 -21.719 -7.973 1 95.5 78 TRP B O 1
ATOM 1564 N N . THR B 1 79 ? -4.387 -22.062 -6.004 1 95.31 79 THR B N 1
ATOM 1565 C CA . THR B 1 79 ? -5.723 -22.109 -6.594 1 95.31 79 THR B CA 1
ATOM 1566 C C . THR B 1 79 ? -6.215 -20.688 -6.914 1 95.31 79 THR B C 1
ATOM 1568 O O . THR B 1 79 ? -5.648 -19.703 -6.441 1 95.31 79 THR B O 1
ATOM 1571 N N . ASP B 1 80 ? -7.262 -20.562 -7.742 1 93.44 80 ASP B N 1
ATOM 1572 C CA . ASP B 1 80 ? -7.863 -19.281 -8.047 1 93.44 80 ASP B CA 1
ATOM 1573 C C . ASP B 1 80 ? -8.352 -18.578 -6.781 1 93.44 80 ASP B C 1
ATOM 1575 O O . ASP B 1 80 ? -8.219 -17.359 -6.641 1 93.44 80 ASP B O 1
ATOM 1579 N N . ASP B 1 81 ? -8.867 -19.391 -5.887 1 95.62 81 ASP B N 1
ATOM 1580 C CA . ASP B 1 81 ? -9.375 -18.828 -4.641 1 95.62 81 ASP B CA 1
ATOM 1581 C C . ASP B 1 81 ? -8.242 -18.25 -3.795 1 95.62 81 ASP B C 1
ATOM 1583 O O . ASP B 1 81 ? -8.398 -17.203 -3.184 1 95.62 81 ASP B O 1
ATOM 1587 N N . GLU B 1 82 ? -7.148 -18.938 -3.73 1 95.56 82 GLU B N 1
ATOM 1588 C CA . GLU B 1 82 ? -5.992 -18.469 -2.977 1 95.56 82 GLU B CA 1
ATOM 1589 C C . GLU B 1 82 ? -5.418 -17.188 -3.596 1 95.56 82 GLU B C 1
ATOM 1591 O O . GLU B 1 82 ? -5.055 -16.25 -2.881 1 95.56 82 GLU B O 1
ATOM 1596 N N . ARG B 1 83 ? -5.355 -17.141 -4.855 1 95.81 83 ARG B N 1
ATOM 1597 C CA . ARG B 1 83 ? -4.879 -15.953 -5.57 1 95.81 83 ARG B CA 1
ATOM 1598 C C . ARG B 1 83 ? -5.805 -14.766 -5.34 1 95.81 83 ARG B C 1
ATOM 1600 O O . ARG B 1 83 ? -5.344 -13.641 -5.141 1 95.81 83 ARG B O 1
ATOM 1607 N N . GLU B 1 84 ? -7.059 -15.047 -5.402 1 95.94 84 GLU B N 1
ATOM 1608 C CA . GLU B 1 84 ? -8.039 -14 -5.137 1 95.94 84 GLU B CA 1
ATOM 1609 C C . GLU B 1 84 ? -7.902 -13.469 -3.713 1 95.94 84 GLU B C 1
ATOM 1611 O O . GLU B 1 84 ? -8.031 -12.266 -3.479 1 95.94 84 GLU B O 1
ATOM 1616 N N . ALA B 1 85 ? -7.684 -14.398 -2.771 1 97.5 85 ALA B N 1
ATOM 1617 C CA . ALA B 1 85 ? -7.5 -13.977 -1.387 1 97.5 85 ALA B CA 1
ATOM 1618 C C . ALA B 1 85 ? -6.309 -13.031 -1.256 1 97.5 85 ALA B C 1
ATOM 1620 O O . ALA B 1 85 ? -6.383 -12.016 -0.556 1 97.5 85 ALA B O 1
ATOM 1621 N N . LEU B 1 86 ? -5.238 -13.32 -1.923 1 98.06 86 LEU B N 1
ATOM 1622 C CA . LEU B 1 86 ? -4.07 -12.445 -1.885 1 98.06 86 LEU B CA 1
ATOM 1623 C C . LEU B 1 86 ? -4.371 -11.109 -2.545 1 98.06 86 LEU B C 1
ATOM 1625 O O . LEU B 1 86 ? -3.998 -10.055 -2.021 1 98.06 86 LEU B O 1
ATOM 1629 N N . ALA B 1 87 ? -5.035 -11.148 -3.662 1 97.75 87 ALA B N 1
ATOM 1630 C CA . ALA B 1 87 ? -5.43 -9.922 -4.352 1 97.75 87 ALA B CA 1
ATOM 1631 C C . ALA B 1 87 ? -6.289 -9.031 -3.451 1 97.75 87 ALA B C 1
ATOM 1633 O O . ALA B 1 87 ? -6.098 -7.816 -3.404 1 97.75 87 ALA B O 1
ATOM 1634 N N . ASP B 1 88 ? -7.168 -9.672 -2.738 1 98.12 88 ASP B N 1
ATOM 1635 C CA . ASP B 1 88 ? -8.039 -8.945 -1.821 1 98.12 88 ASP B CA 1
ATOM 1636 C C . ASP B 1 88 ? -7.23 -8.25 -0.73 1 98.12 88 ASP B C 1
ATOM 1638 O O . ASP B 1 88 ? -7.461 -7.074 -0.433 1 98.12 88 ASP B O 1
ATOM 1642 N N . GLU B 1 89 ? -6.34 -8.977 -0.158 1 98.62 89 GLU B N 1
ATOM 1643 C CA . GLU B 1 89 ? -5.582 -8.406 0.948 1 98.62 89 GLU B CA 1
ATOM 1644 C C . GLU B 1 89 ? -4.633 -7.312 0.457 1 98.62 89 GLU B C 1
ATOM 1646 O O . GLU B 1 89 ? -4.426 -6.309 1.142 1 98.62 89 GLU B O 1
ATOM 1651 N N . LEU B 1 90 ? -4.008 -7.52 -0.702 1 98.5 90 LEU B N 1
ATOM 1652 C CA . LEU B 1 90 ? -3.184 -6.465 -1.277 1 98.5 90 LEU B CA 1
ATOM 1653 C C . LEU B 1 90 ? -4.016 -5.215 -1.552 1 98.5 90 LEU B C 1
ATOM 1655 O O . LEU B 1 90 ? -3.549 -4.094 -1.333 1 98.5 90 LEU B O 1
ATOM 1659 N N . SER B 1 91 ? -5.242 -5.398 -2.01 1 98.12 91 SER B N 1
ATOM 1660 C CA . SER B 1 91 ? -6.16 -4.289 -2.236 1 98.12 91 SER B CA 1
ATOM 1661 C C . SER B 1 91 ? -6.477 -3.557 -0.937 1 98.12 91 SER B C 1
ATOM 1663 O O . SER B 1 91 ? -6.551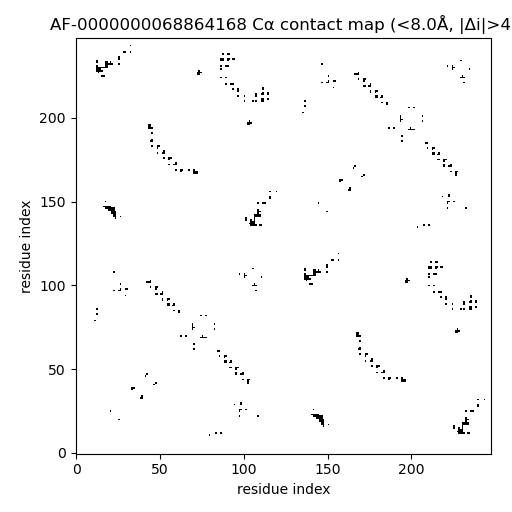 -2.326 -0.914 1 98.12 91 SER B O 1
ATOM 1665 N N . ASP B 1 92 ? -6.633 -4.324 0.109 1 98.56 92 ASP B N 1
ATOM 1666 C CA . ASP B 1 92 ? -6.918 -3.705 1.401 1 98.56 92 ASP B CA 1
ATOM 1667 C C . ASP B 1 92 ? -5.734 -2.863 1.879 1 98.56 92 ASP B C 1
ATOM 1669 O O . ASP B 1 92 ? -5.918 -1.764 2.402 1 98.56 92 ASP B O 1
ATOM 1673 N N . VAL B 1 93 ? -4.516 -3.377 1.719 1 98.62 93 VAL B N 1
ATOM 1674 C CA . VAL B 1 93 ? -3.342 -2.582 2.066 1 98.62 93 VAL B CA 1
ATOM 1675 C C . VAL B 1 93 ? -3.309 -1.311 1.222 1 98.62 93 VAL B C 1
ATOM 1677 O O . VAL B 1 93 ? -3.127 -0.211 1.75 1 98.62 93 VAL B O 1
ATOM 1680 N N . LEU B 1 94 ? -3.494 -1.445 -0.081 1 98.38 94 LEU B N 1
ATOM 1681 C CA . LEU B 1 94 ? -3.48 -0.299 -0.984 1 98.38 94 LEU B CA 1
ATOM 1682 C C . LEU B 1 94 ? -4.539 0.723 -0.582 1 98.38 94 LEU B C 1
ATOM 1684 O O . LEU B 1 94 ? -4.293 1.93 -0.627 1 98.38 94 LEU B O 1
ATOM 1688 N N . SER B 1 95 ? -5.688 0.259 -0.18 1 97.69 95 SER B N 1
ATOM 1689 C CA . SER B 1 95 ? -6.77 1.152 0.221 1 97.69 95 SER B CA 1
ATOM 1690 C C . SER B 1 95 ? -6.352 2.037 1.392 1 97.69 95 SER B C 1
ATOM 1692 O O . SER B 1 95 ? -6.641 3.234 1.406 1 97.69 95 SER B O 1
ATOM 1694 N N . TYR B 1 96 ? -5.609 1.475 2.295 1 98.19 96 TYR B N 1
ATOM 1695 C CA . TYR B 1 96 ? -5.234 2.246 3.475 1 98.19 96 TYR B CA 1
ATOM 1696 C C . TYR B 1 96 ? -4.066 3.178 3.166 1 98.19 96 TYR B C 1
ATOM 1698 O O . TYR B 1 96 ? -3.977 4.273 3.725 1 98.19 96 TYR B O 1
ATOM 1706 N N . VAL B 1 97 ? -3.16 2.752 2.273 1 98.25 97 VAL B N 1
ATOM 1707 C CA . VAL B 1 97 ? -2.1 3.652 1.833 1 98.25 97 VAL B CA 1
ATOM 1708 C C . VAL B 1 97 ? -2.709 4.867 1.135 1 98.25 97 VAL B C 1
ATOM 1710 O O . VAL B 1 97 ? -2.346 6.008 1.43 1 98.25 97 VAL B O 1
ATOM 1713 N N . VAL B 1 98 ? -3.619 4.637 0.255 1 97.56 98 VAL B N 1
ATOM 1714 C CA . VAL B 1 98 ? -4.273 5.684 -0.525 1 97.56 98 VAL B CA 1
ATOM 1715 C C . VAL B 1 98 ? -5.074 6.594 0.402 1 97.56 98 VAL B C 1
ATOM 1717 O O . VAL B 1 98 ? -4.98 7.82 0.309 1 97.56 98 VAL B O 1
ATOM 1720 N N . ARG B 1 99 ? -5.797 6.008 1.336 1 97.69 99 ARG B N 1
ATOM 1721 C CA . ARG B 1 99 ? -6.637 6.789 2.24 1 97.69 99 ARG B CA 1
ATOM 1722 C C . ARG B 1 99 ? -5.785 7.629 3.186 1 97.69 99 ARG B C 1
ATOM 1724 O O . ARG B 1 99 ? -6.102 8.797 3.443 1 97.69 99 ARG B O 1
ATOM 1731 N N . LEU B 1 100 ? -4.715 7.027 3.689 1 98.25 100 LEU B N 1
ATOM 1732 C CA . LEU B 1 100 ? -3.826 7.758 4.59 1 98.25 100 LEU B CA 1
ATOM 1733 C C . LEU B 1 100 ? -3.178 8.938 3.877 1 98.25 100 LEU B C 1
ATOM 1735 O O . LEU B 1 100 ? -3.107 10.039 4.426 1 98.25 100 LEU B O 1
ATOM 1739 N N . ALA B 1 101 ? -2.732 8.703 2.65 1 98.06 101 ALA B N 1
ATOM 1740 C CA . ALA B 1 101 ? -2.18 9.805 1.862 1 98.06 101 ALA B CA 1
ATOM 1741 C C . ALA B 1 101 ? -3.225 10.891 1.633 1 98.06 101 ALA B C 1
ATOM 1743 O O . ALA B 1 101 ? -2.922 12.086 1.736 1 98.06 101 ALA B O 1
ATOM 1744 N N . ASP B 1 102 ? -4.402 10.492 1.358 1 96.69 102 ASP B N 1
ATOM 1745 C CA . ASP B 1 102 ? -5.496 11.422 1.078 1 96.69 102 ASP B CA 1
ATOM 1746 C C . ASP B 1 102 ? -5.801 12.289 2.293 1 96.69 102 ASP B C 1
ATOM 1748 O O . ASP B 1 102 ? -5.809 13.523 2.195 1 96.69 102 ASP B O 1
ATOM 1752 N N . VAL B 1 103 ? -5.922 11.727 3.471 1 96.69 103 VAL B N 1
ATOM 1753 C CA . VAL B 1 103 ? -6.352 12.477 4.648 1 96.69 103 VAL B CA 1
ATOM 1754 C C . VAL B 1 103 ? -5.199 13.336 5.164 1 96.69 103 VAL B C 1
ATOM 1756 O O . VAL B 1 103 ? -5.41 14.25 5.957 1 96.69 103 VAL B O 1
ATOM 1759 N N . THR B 1 104 ? -3.998 13.023 4.742 1 96.88 104 THR B N 1
ATOM 1760 C CA . THR B 1 104 ? -2.838 13.789 5.184 1 96.88 104 THR B CA 1
ATOM 1761 C C . THR B 1 104 ? -2.373 14.742 4.09 1 96.88 104 THR B C 1
ATOM 1763 O O . THR B 1 104 ? -1.297 15.336 4.191 1 96.88 104 THR B O 1
ATOM 1766 N N . ASP B 1 105 ? -3.084 14.766 2.977 1 95.38 105 ASP B N 1
ATOM 1767 C CA . ASP B 1 105 ? -2.846 15.703 1.88 1 95.38 105 ASP B CA 1
ATOM 1768 C C . ASP B 1 105 ? -1.508 15.414 1.199 1 95.38 105 ASP B C 1
ATOM 1770 O O . ASP B 1 105 ? -0.773 16.344 0.854 1 95.38 105 ASP B O 1
ATOM 1774 N N . ILE B 1 106 ? -1.173 14.227 1.116 1 96.38 106 ILE B N 1
ATOM 1775 C CA . ILE B 1 106 ? 0.057 13.82 0.445 1 96.38 106 ILE B CA 1
ATOM 1776 C C . ILE B 1 106 ? -0.26 13.352 -0.973 1 96.38 106 ILE B C 1
ATOM 1778 O O . ILE B 1 106 ? -1.082 12.453 -1.165 1 96.38 106 ILE B O 1
ATOM 1782 N N . ASP B 1 107 ? 0.342 13.945 -1.949 1 96.25 107 ASP B N 1
ATOM 1783 C CA . ASP B 1 107 ? 0.258 13.461 -3.322 1 96.25 107 ASP B CA 1
ATOM 1784 C C . ASP B 1 107 ? 1.062 12.172 -3.5 1 96.25 107 ASP B C 1
ATOM 1786 O O . ASP B 1 107 ? 2.236 12.211 -3.867 1 96.25 107 ASP B O 1
ATOM 1790 N N . LEU B 1 108 ? 0.432 11.125 -3.406 1 96.75 108 LEU B N 1
ATOM 1791 C CA . LEU B 1 108 ? 1.08 9.82 -3.289 1 96.75 108 LEU B CA 1
ATOM 1792 C C . LEU B 1 108 ? 1.829 9.469 -4.57 1 96.75 108 LEU B C 1
ATOM 1794 O O . LEU B 1 108 ? 2.988 9.055 -4.523 1 96.75 108 LEU B O 1
ATOM 1798 N N . PRO B 1 109 ? 1.267 9.625 -5.805 1 94.88 109 PRO B N 1
ATOM 1799 C CA . PRO B 1 109 ? 2.031 9.32 -7.016 1 94.88 109 PRO B CA 1
ATOM 1800 C C . PRO B 1 109 ? 3.311 10.141 -7.129 1 94.88 109 PRO B C 1
ATOM 1802 O O . PRO B 1 109 ? 4.367 9.609 -7.484 1 94.88 109 PRO B O 1
ATOM 1805 N N . GLU B 1 110 ? 3.188 11.398 -6.848 1 94 110 GLU B N 1
ATOM 1806 C CA . GLU B 1 110 ? 4.375 12.242 -6.906 1 94 110 GLU B CA 1
ATOM 1807 C C . GLU B 1 110 ? 5.406 11.82 -5.867 1 94 110 GLU B C 1
ATOM 1809 O O . GLU B 1 110 ? 6.605 11.781 -6.156 1 94 110 GLU B O 1
ATOM 1814 N N . ALA B 1 111 ? 4.945 11.594 -4.652 1 96 111 ALA B N 1
ATOM 1815 C CA . ALA B 1 111 ? 5.84 11.117 -3.6 1 96 111 ALA B CA 1
ATOM 1816 C C . ALA B 1 111 ? 6.57 9.844 -4.035 1 96 111 ALA B C 1
ATOM 1818 O O . ALA B 1 111 ? 7.77 9.695 -3.791 1 96 111 ALA B O 1
ATOM 1819 N N . PHE B 1 112 ? 5.855 8.953 -4.652 1 95.88 112 PHE B N 1
ATOM 1820 C CA . PHE B 1 112 ? 6.422 7.691 -5.117 1 95.88 112 PHE B CA 1
ATOM 1821 C C . PHE B 1 112 ? 7.523 7.934 -6.141 1 95.88 112 PHE B C 1
ATOM 1823 O O . PHE B 1 112 ? 8.625 7.387 -6.023 1 95.88 112 PHE B O 1
ATOM 1830 N N . LEU B 1 113 ? 7.23 8.688 -7.145 1 93.06 113 L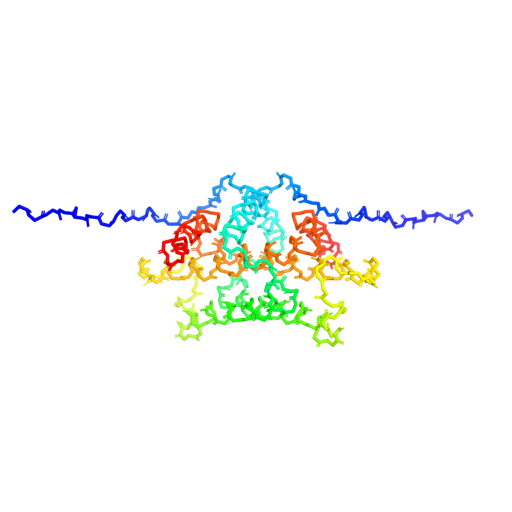EU B N 1
ATOM 1831 C CA . LEU B 1 113 ? 8.203 8.953 -8.203 1 93.06 113 LEU B CA 1
ATOM 1832 C C . LEU B 1 113 ? 9.445 9.625 -7.633 1 93.06 113 LEU B C 1
ATOM 1834 O O . LEU B 1 113 ? 10.57 9.289 -8.023 1 93.06 113 LEU B O 1
ATOM 1838 N N . ARG B 1 114 ? 9.25 10.57 -6.719 1 93.69 114 ARG B N 1
ATOM 1839 C CA . ARG B 1 114 ? 10.383 11.203 -6.051 1 93.69 114 ARG B CA 1
ATOM 1840 C C . ARG B 1 114 ? 11.203 10.18 -5.273 1 93.69 114 ARG B C 1
ATOM 1842 O O . ARG B 1 114 ? 12.438 10.242 -5.266 1 93.69 114 ARG B O 1
ATOM 1849 N N . LYS B 1 115 ? 10.5 9.281 -4.621 1 96.06 115 LYS B N 1
ATOM 1850 C CA . LYS B 1 115 ? 11.188 8.258 -3.836 1 96.06 115 LYS B CA 1
ATOM 1851 C C . LYS B 1 115 ? 12 7.328 -4.734 1 96.06 115 LYS B C 1
ATOM 1853 O O . LYS B 1 115 ? 13.102 6.91 -4.371 1 96.06 115 LYS B O 1
ATOM 1858 N N . VAL B 1 116 ? 11.484 6.953 -5.867 1 93.38 116 VAL B N 1
ATOM 1859 C CA . VAL B 1 116 ? 12.203 6.133 -6.832 1 93.38 116 VAL B CA 1
ATOM 1860 C C . VAL B 1 116 ? 13.5 6.836 -7.238 1 93.38 116 VAL B C 1
ATOM 1862 O O . VAL B 1 116 ? 14.562 6.211 -7.293 1 93.38 116 VAL B O 1
ATOM 1865 N N . GLU B 1 117 ? 13.398 8.094 -7.488 1 92 117 GLU B N 1
ATOM 1866 C CA . GLU B 1 117 ? 14.578 8.867 -7.855 1 92 117 GLU B CA 1
ATOM 1867 C C . GLU B 1 117 ? 15.586 8.914 -6.707 1 92 117 GLU B C 1
ATOM 1869 O O . GLU B 1 117 ? 16.797 8.789 -6.926 1 92 117 GLU B O 1
ATOM 1874 N N . LYS B 1 118 ? 15.109 9.164 -5.488 1 94.75 118 LYS B N 1
ATOM 1875 C CA . LYS B 1 118 ? 15.977 9.133 -4.312 1 94.75 118 LYS B CA 1
ATOM 1876 C C . LYS B 1 118 ? 16.703 7.797 -4.203 1 94.75 118 LYS B C 1
ATOM 1878 O O . LYS B 1 118 ? 17.906 7.762 -3.908 1 94.75 118 LYS B O 1
ATOM 1883 N N . ASN B 1 119 ? 15.969 6.703 -4.449 1 93.31 119 ASN B N 1
ATOM 1884 C CA . ASN B 1 119 ? 16.547 5.367 -4.371 1 93.31 119 ASN B CA 1
ATOM 1885 C C . ASN B 1 119 ? 17.594 5.141 -5.469 1 93.31 119 ASN B C 1
ATOM 1887 O O . ASN B 1 119 ? 18.594 4.473 -5.242 1 93.31 119 ASN B O 1
ATOM 1891 N N . ARG B 1 120 ? 17.312 5.641 -6.625 1 90.56 120 ARG B N 1
ATOM 1892 C CA . ARG B 1 120 ? 18.281 5.547 -7.719 1 90.56 120 ARG B CA 1
ATOM 1893 C C . ARG B 1 120 ? 19.594 6.238 -7.355 1 90.56 120 ARG B C 1
ATOM 1895 O O . ARG B 1 120 ? 20.672 5.738 -7.676 1 90.56 120 ARG B O 1
ATOM 1902 N N . ALA B 1 121 ? 19.484 7.332 -6.707 1 92.19 121 ALA B N 1
ATOM 1903 C CA . ALA B 1 121 ? 20.656 8.086 -6.297 1 92.19 121 ALA B CA 1
ATOM 1904 C C . ALA B 1 121 ? 21.422 7.359 -5.191 1 92.19 121 ALA B C 1
ATOM 1906 O O . ALA B 1 121 ? 22.656 7.406 -5.141 1 92.19 121 ALA B O 1
ATOM 1907 N N . LYS B 1 122 ? 20.672 6.715 -4.309 1 92.25 122 LYS B N 1
ATOM 1908 C CA . LYS B 1 122 ? 21.266 6.008 -3.174 1 92.25 122 LYS B CA 1
ATOM 1909 C C . LYS B 1 122 ? 21.922 4.699 -3.617 1 92.25 122 LYS B C 1
ATOM 1911 O O . LYS B 1 122 ? 22.922 4.273 -3.043 1 92.25 122 LYS B O 1
ATOM 1916 N N . TYR B 1 123 ? 21.25 4.055 -4.609 1 89.75 123 TYR B N 1
ATOM 1917 C CA . TYR B 1 123 ? 21.734 2.789 -5.152 1 89.75 123 TYR B CA 1
ATOM 1918 C C . TYR B 1 123 ? 21.953 2.893 -6.656 1 89.75 123 TYR B C 1
ATOM 1920 O O . TYR B 1 123 ? 21.188 2.324 -7.445 1 89.75 123 TYR B O 1
ATOM 1928 N N . PRO B 1 124 ? 23.031 3.516 -6.996 1 84.75 124 PRO B N 1
ATOM 1929 C CA . PRO B 1 124 ? 23.266 3.768 -8.422 1 84.75 124 PRO B CA 1
ATOM 1930 C C . PRO B 1 124 ? 23.531 2.486 -9.211 1 84.75 124 PRO B C 1
ATOM 1932 O O . PRO B 1 124 ? 24 1.498 -8.648 1 84.75 124 PRO B O 1
#

Sequence (248 aa):
MLLPGLSARHAPLRCAEFSGTSLEQLRQAQAAFVDEREWSQFHTPRSLALAMVGEVGEVCELLQWRGDAGASPGLPGWTDDEREALADELSDVLSYVVRLADVTDIDLPEAFLRKVEKNRAKYPMLLPGLSARHAPLRCAEFSGTSLEQLRQAQAAFVDEREWSQFHTPRSLALAMVGEVGEVCELLQWRGDAGASPGLPGWTDDEREALADELSDVLSYVVRLADVTDIDLPEAFLRKVEKNRAKYP

Nearest PDB structures (foldseek):
  7mu5-assembly2_H  TM=9.482E-01  e=1.592E-08  Homo sapiens
  7mu5-assembly1_A  TM=9.289E-01  e=1.082E-08  Homo sapiens
  7mu5-assembly1_C  TM=9.562E-01  e=2.616E-08  Homo sapiens
  6sqw-assembly1_A  TM=9.320E-01  e=3.262E-08  Mus musculus
  7mu5-assembly2_D  TM=9.265E-01  e=3.447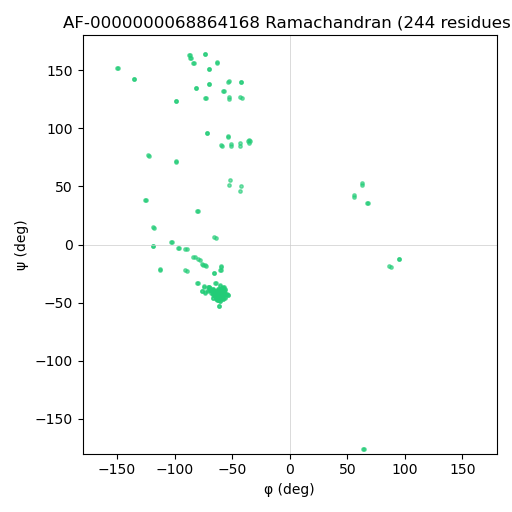E-08  Homo sapiens

Secondary structure (DSSP, 8-state):
-------------B-SS--S-BHHHHHHHHHHHHHHTT-GGG--HHHHHHHHHHHHHHHHHHHTTSHHHHTSTT-TT--HHHHHHHHHHHHHHHHHHHHHHHHTTB-HHHHHHHHHHHHHHH--/-------------B-SS--S-BHHHHHHHHHHHHHHTT-GGG--HHHHHHHHHHHHHHHHHHHTTSHHHHTSTT-TT--HHHHHHHHHHHHHHHHHHHHHHHHTTB-HHHHHHHHHHHHHHH--